Protein AF-0000000073550728 (afdb_homodimer)

Sequence (278 aa):
MHRKVAVHKEYNIRRHYSTRHAEQYAKYQGDEREDRVTNLKTCLLRQQHFFKNASKESDAAVEASYVVSEMIVKAGKPFKEGEFIKKCMLQAASIVCPEKKDQFSNISLSANTVAERISDLSGNIYDQLREKAKLFCAYMHRKVAVHKEYNIRRHYSTRHAEQYAKYQGDEREDRVTNLKTCLLRQQHFFKNASKESDAAVEASYVVSEMIVKAGKPFKEGEFIKKCMLQAASIVCPEKKDQFSNISLSANTVAERISDLSGNIYDQLREKAKLFCAY

Foldseek 3Di:
DVPPPVVVVVVVVCCCCCVVVVVVVVVQPPVNVVVVVVVVVVVVVVVVVVVVVVVVLLVVLAVVLLVVLVVCVVVVHQLQVQVVVLVVLLVVCCPPPVVCSVSSVSRDRHSVSSVVSVVVVVVVVVVVVVVVVVVVVVD/DVVPVVVVVVVVVCCCCCVVVVVVVVVCPPVNVVVVVVVVVVVVVVVVVVVVVVVVLLVVLAVVLLVVLVVCVVVVHQLQVQVVVLVVLLVVCCPPPVVCSVSSVSRDRHSVSSVVSVVVVVVVVVVVVVVVVVVVVVD

Organism: Merluccius polli (NCBI:txid89951)

Structure (mmCIF, N/CA/C/O backbone):
data_AF-0000000073550728-model_v1
#
loop_
_entity.id
_entity.type
_entity.pdbx_description
1 polymer 'General transcription factor II-I repeat domain-containing protein 2'
#
loop_
_atom_site.group_PDB
_atom_site.id
_atom_site.type_symbol
_atom_site.label_atom_id
_atom_site.label_alt_id
_atom_site.label_comp_id
_atom_site.label_asym_id
_atom_site.label_entity_id
_atom_site.label_seq_id
_atom_site.pdbx_PDB_ins_code
_atom_site.Cartn_x
_atom_site.Cartn_y
_atom_site.Cartn_z
_atom_site.occupancy
_atom_site.B_iso_or_equiv
_atom_site.auth_seq_id
_atom_site.auth_comp_id
_atom_site.auth_asym_id
_atom_site.auth_atom_id
_atom_site.pdbx_PDB_model_num
ATOM 1 N N . MET A 1 1 ? 52.906 45.844 -28.062 1 30.33 1 MET A N 1
ATOM 2 C CA . MET A 1 1 ? 51.781 46.719 -28.453 1 30.33 1 MET A CA 1
ATOM 3 C C . MET A 1 1 ? 50.469 46.031 -28.156 1 30.33 1 MET A C 1
ATOM 5 O O . MET A 1 1 ? 49.406 46.656 -28.297 1 30.33 1 MET A O 1
ATOM 9 N N . HIS A 1 2 ? 50.375 44.656 -27.984 1 39.31 2 HIS A N 1
ATOM 10 C CA . HIS A 1 2 ? 49.156 43.844 -27.953 1 39.31 2 HIS A CA 1
ATOM 11 C C . HIS A 1 2 ? 48.469 43.938 -26.594 1 39.31 2 HIS A C 1
ATOM 13 O O . HIS A 1 2 ? 47.406 43.344 -26.406 1 39.31 2 HIS A O 1
ATOM 19 N N . ARG A 1 3 ? 49.125 44.531 -25.578 1 39.69 3 ARG A N 1
ATOM 20 C CA . ARG A 1 3 ? 48.562 44.5 -24.234 1 39.69 3 ARG A CA 1
ATOM 21 C C . ARG A 1 3 ? 47.438 45.531 -24.109 1 39.69 3 ARG A C 1
ATOM 23 O O . ARG A 1 3 ? 46.75 45.594 -23.078 1 39.69 3 ARG A O 1
ATOM 30 N N . LYS A 1 4 ? 47.406 46.5 -25.016 1 42.53 4 LYS A N 1
ATOM 31 C CA . LYS A 1 4 ? 46.531 47.656 -24.797 1 42.53 4 LYS A CA 1
ATOM 32 C C . LYS A 1 4 ? 45.062 47.344 -25.062 1 42.53 4 LYS A C 1
ATOM 34 O O . LYS A 1 4 ? 44.156 48.031 -24.578 1 42.53 4 LYS A O 1
ATOM 39 N N . VAL A 1 5 ? 44.812 46.375 -25.984 1 44.03 5 VAL A N 1
ATOM 40 C CA . VAL A 1 5 ? 43.438 46.25 -26.469 1 44.03 5 VAL A CA 1
ATOM 41 C C . VAL A 1 5 ? 42.594 45.531 -25.422 1 44.03 5 VAL A C 1
ATOM 43 O O . VAL A 1 5 ? 41.344 45.594 -25.469 1 44.03 5 VAL A O 1
ATOM 46 N N . ALA A 1 6 ? 43.25 44.75 -24.531 1 46.75 6 ALA A N 1
ATOM 47 C CA . ALA A 1 6 ? 42.438 43.938 -23.656 1 46.75 6 ALA A CA 1
ATOM 48 C C . ALA A 1 6 ? 41.781 44.75 -22.562 1 46.75 6 ALA A C 1
ATOM 50 O O . ALA A 1 6 ? 40.688 44.406 -22.078 1 46.75 6 ALA A O 1
ATOM 51 N N . VAL A 1 7 ? 42.375 45.906 -22.219 1 50.41 7 VAL A N 1
ATOM 52 C CA . VAL A 1 7 ? 41.875 46.688 -21.094 1 50.41 7 VAL A CA 1
ATOM 53 C C . VAL A 1 7 ? 40.594 47.438 -21.469 1 50.41 7 VAL A C 1
ATOM 55 O O . VAL A 1 7 ? 39.719 47.625 -20.625 1 50.41 7 VAL A O 1
ATOM 58 N N . HIS A 1 8 ? 40.469 47.719 -22.797 1 51.38 8 HIS A N 1
ATOM 59 C CA . HIS A 1 8 ? 39.312 48.531 -23.172 1 51.38 8 HIS A CA 1
ATOM 60 C C . HIS A 1 8 ? 38.031 47.719 -23.109 1 51.38 8 HIS A C 1
ATOM 62 O O . HIS A 1 8 ? 37 48.188 -22.672 1 51.38 8 HIS A O 1
ATOM 68 N N . LYS A 1 9 ? 38.219 46.375 -23.422 1 49.53 9 LYS A N 1
ATOM 69 C CA . LYS A 1 9 ? 37.031 45.562 -23.453 1 49.53 9 LYS A CA 1
ATOM 70 C C . LYS A 1 9 ? 36.5 45.281 -22.062 1 49.53 9 LYS A C 1
ATOM 72 O O . LYS A 1 9 ? 35.281 45.25 -21.828 1 49.53 9 LYS A O 1
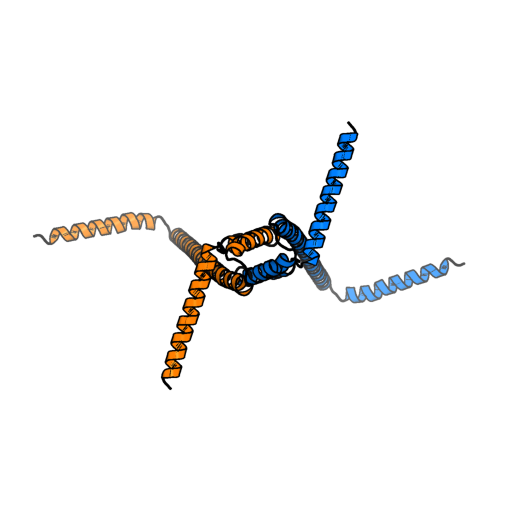ATOM 77 N N . GLU A 1 10 ? 37.469 45.219 -21.109 1 51.12 10 GLU A N 1
ATOM 78 C CA . GLU A 1 10 ? 37 45 -19.75 1 51.12 10 GLU A CA 1
ATOM 79 C C . GLU A 1 10 ? 36.344 46.219 -19.156 1 51.12 10 GLU A C 1
ATOM 81 O O . GLU A 1 10 ? 35.344 46.125 -18.453 1 51.12 10 GLU A O 1
ATOM 86 N N . TYR A 1 11 ? 36.875 47.406 -19.578 1 55.38 11 TYR A N 1
ATOM 87 C CA . TYR A 1 11 ? 36.312 48.656 -19.047 1 55.38 11 TYR A CA 1
ATOM 88 C C . TYR A 1 11 ? 34.906 48.875 -19.594 1 55.38 11 TYR A C 1
ATOM 90 O O . TYR A 1 11 ? 34 49.25 -18.844 1 55.38 11 TYR A O 1
ATOM 98 N N . ASN A 1 12 ? 34.688 48.531 -20.891 1 54.97 12 ASN A N 1
ATOM 99 C CA . ASN A 1 12 ? 33.375 48.75 -21.484 1 54.97 12 ASN A CA 1
ATOM 100 C C . ASN A 1 12 ? 32.375 47.75 -20.922 1 54.97 12 ASN A C 1
ATOM 102 O O . ASN A 1 12 ? 31.219 48.125 -20.672 1 54.97 12 ASN A O 1
ATOM 106 N N . ILE A 1 13 ? 32.844 46.531 -20.609 1 55.53 13 ILE A N 1
ATOM 107 C CA . ILE A 1 13 ? 31.922 45.562 -20.062 1 55.53 13 ILE A CA 1
ATOM 108 C C . ILE A 1 13 ? 31.547 45.906 -18.625 1 55.53 13 ILE A C 1
ATOM 110 O O . ILE A 1 13 ? 30.391 45.812 -18.234 1 55.53 13 ILE A O 1
ATOM 114 N N . ARG A 1 14 ? 32.562 46.438 -17.844 1 52.59 14 ARG A N 1
ATOM 115 C CA . ARG A 1 14 ? 32.25 46.875 -16.484 1 52.59 14 ARG A CA 1
ATOM 116 C C . ARG A 1 14 ? 31.359 48.094 -16.469 1 52.59 14 ARG A C 1
ATOM 118 O O . ARG A 1 14 ? 30.422 48.188 -15.664 1 52.59 14 ARG A O 1
ATOM 125 N N . ARG A 1 15 ? 31.594 48.969 -17.422 1 55.78 15 ARG A N 1
ATOM 126 C CA . ARG A 1 15 ? 30.719 50.125 -17.516 1 55.78 15 ARG A CA 1
ATOM 127 C C . ARG A 1 15 ? 29.328 49.719 -17.984 1 55.78 15 ARG A C 1
ATOM 129 O O . ARG A 1 15 ? 28.328 50.219 -17.469 1 55.78 15 ARG A O 1
ATOM 136 N N . HIS A 1 16 ? 29.219 48.781 -18.984 1 55.91 16 HIS A N 1
ATOM 137 C CA . HIS A 1 16 ? 27.938 48.25 -19.438 1 55.91 16 HIS A CA 1
ATOM 138 C C . HIS A 1 16 ? 27.203 47.531 -18.297 1 55.91 16 HIS A C 1
ATOM 140 O O . HIS A 1 16 ? 26 47.75 -18.094 1 55.91 16 HIS A O 1
ATOM 146 N N . TYR A 1 17 ? 27.922 46.719 -17.625 1 51.88 17 TYR A N 1
ATOM 147 C CA . TYR A 1 17 ? 27.328 46 -16.5 1 51.88 17 TYR A CA 1
ATOM 148 C C . TYR A 1 17 ? 27.078 46.969 -15.336 1 51.88 17 TYR A C 1
ATOM 150 O O . TYR A 1 17 ? 26.047 46.875 -14.672 1 51.88 17 TYR A O 1
ATOM 158 N N . SER A 1 18 ? 28 47.844 -15.094 1 54.16 18 SER A N 1
ATOM 159 C CA . SER A 1 18 ? 27.766 48.812 -14.016 1 54.16 18 SER A CA 1
ATOM 160 C C . SER A 1 18 ? 26.672 49.781 -14.359 1 54.16 18 SER A C 1
ATOM 162 O O . SER A 1 18 ? 25.891 50.188 -13.492 1 54.16 18 SER A O 1
ATOM 164 N N . THR A 1 19 ? 26.656 50.219 -15.602 1 54.25 19 THR A N 1
ATOM 165 C CA . THR A 1 19 ? 25.625 51.188 -15.953 1 54.25 19 THR A CA 1
ATOM 166 C C . THR A 1 19 ? 24.266 50.531 -16.125 1 54.25 19 THR A C 1
ATOM 168 O O . THR A 1 19 ? 23.266 51 -15.602 1 54.25 19 THR A O 1
ATOM 171 N N . ARG A 1 20 ? 24.203 49.438 -17.125 1 52.31 20 ARG A N 1
ATOM 172 C CA . ARG A 1 20 ? 22.906 48.812 -17.375 1 52.31 20 ARG A CA 1
ATOM 173 C C . ARG A 1 20 ? 22.391 48.094 -16.141 1 52.31 20 ARG A C 1
ATOM 175 O O . ARG A 1 20 ? 21.203 48.188 -15.82 1 52.31 20 ARG A O 1
ATOM 182 N N . HIS A 1 21 ? 23.188 47.344 -15.422 1 53.53 21 HIS A N 1
ATOM 183 C CA . HIS A 1 21 ? 22.734 46.688 -14.188 1 53.53 21 HIS A CA 1
ATOM 184 C C . HIS A 1 21 ? 22.641 47.688 -13.047 1 53.53 21 HIS A C 1
ATOM 186 O O . HIS A 1 21 ? 21.766 47.594 -12.188 1 53.53 21 HIS A O 1
ATOM 192 N N . ALA A 1 22 ? 23.438 48.656 -12.984 1 51.19 22 ALA A N 1
ATOM 193 C CA . ALA A 1 22 ? 23.344 49.719 -11.969 1 51.19 22 ALA A CA 1
ATOM 194 C C . ALA A 1 22 ? 22.047 50.531 -12.133 1 51.19 22 ALA A C 1
ATOM 196 O O . ALA A 1 22 ? 21.391 50.844 -11.141 1 51.19 22 ALA A O 1
ATOM 197 N N . GLU A 1 23 ? 21.719 50.969 -13.336 1 52.03 23 GLU A N 1
ATOM 198 C CA . GLU A 1 23 ? 20.453 51.656 -13.57 1 52.03 23 GLU A CA 1
ATOM 199 C C . GLU A 1 23 ? 19.266 50.75 -13.273 1 52.03 23 GLU A C 1
ATOM 201 O O . GLU A 1 23 ? 18.266 51.188 -12.719 1 52.03 23 GLU A O 1
ATOM 206 N N . GLN A 1 24 ? 19.281 49.531 -13.773 1 52.25 24 GLN A N 1
ATOM 207 C CA . GLN A 1 24 ? 18.219 48.594 -13.445 1 52.25 24 GLN A CA 1
ATOM 208 C C . GLN A 1 24 ? 18.188 48.281 -11.953 1 52.25 24 GLN A C 1
ATOM 210 O O . GLN A 1 24 ? 17.109 48.188 -11.359 1 52.25 24 GLN A O 1
ATOM 215 N N . TYR A 1 25 ? 19.312 48.156 -11.359 1 52.5 25 TYR A N 1
ATOM 216 C CA . TYR A 1 25 ? 19.359 48 -9.906 1 52.5 25 TYR A CA 1
ATOM 217 C C . TYR A 1 25 ? 19.125 49.344 -9.219 1 52.5 25 TYR A C 1
ATOM 219 O O . TYR A 1 25 ? 18.641 49.375 -8.086 1 52.5 25 TYR A O 1
ATOM 227 N N . ALA A 1 26 ? 19.547 50.438 -9.805 1 50.69 26 ALA A N 1
ATOM 228 C CA . ALA A 1 26 ? 19.281 51.75 -9.219 1 50.69 26 ALA A CA 1
ATOM 229 C C . ALA A 1 26 ? 17.781 52 -9.141 1 50.69 26 ALA A C 1
ATOM 231 O O . ALA A 1 26 ? 17.312 52.75 -8.258 1 50.69 26 ALA A O 1
ATOM 232 N N . LYS A 1 27 ? 17.125 51.594 -10.211 1 52.12 27 LYS A N 1
ATOM 233 C CA . LYS A 1 27 ? 15.68 51.812 -10.172 1 52.12 27 LYS A CA 1
ATOM 234 C C . LYS A 1 27 ? 15.039 51.062 -9.023 1 52.12 27 LYS A C 1
ATOM 236 O O . LYS A 1 27 ? 13.953 51.406 -8.555 1 52.12 27 LYS A O 1
ATOM 241 N N . TYR A 1 28 ? 15.57 49.906 -8.703 1 54.19 28 TYR A N 1
ATOM 242 C CA . TYR A 1 28 ? 14.969 49.219 -7.57 1 54.19 28 TYR A CA 1
ATOM 243 C C . TYR A 1 28 ? 15.484 49.781 -6.25 1 54.19 28 TYR A C 1
ATOM 245 O O . TYR A 1 28 ? 16.688 49.812 -6.016 1 54.19 28 TYR A O 1
ATOM 253 N N . GLN A 1 29 ? 14.898 50.812 -5.801 1 54.25 29 GLN A N 1
ATOM 254 C CA . GLN A 1 29 ? 15.148 51.375 -4.469 1 54.25 29 GLN A CA 1
ATOM 255 C C . GLN A 1 29 ? 15.289 50.25 -3.436 1 54.25 29 GLN A C 1
ATOM 257 O O . GLN A 1 29 ? 14.859 49.125 -3.672 1 54.25 29 GLN A O 1
ATOM 262 N N . GLY A 1 30 ? 16.078 50.562 -2.246 1 58.12 30 GLY A N 1
ATOM 263 C CA . GLY A 1 30 ? 16.516 49.719 -1.166 1 58.12 30 GLY A CA 1
ATOM 264 C C . GLY A 1 30 ? 15.516 48.625 -0.841 1 58.12 30 GLY A C 1
ATOM 265 O O . GLY A 1 30 ? 15.883 47.438 -0.747 1 58.12 30 GLY A O 1
ATOM 266 N N . ASP A 1 31 ? 14.305 49.062 -0.781 1 64.62 31 ASP A N 1
ATOM 267 C CA . ASP A 1 31 ? 13.258 48.156 -0.318 1 64.62 31 ASP A CA 1
ATOM 268 C C . ASP A 1 31 ? 12.867 47.156 -1.406 1 64.62 31 ASP A C 1
ATOM 270 O O . ASP A 1 31 ? 12.656 45.969 -1.125 1 64.62 31 ASP A O 1
ATOM 274 N N . GLU A 1 32 ? 12.938 47.625 -2.646 1 67.38 32 GLU A N 1
ATOM 275 C CA . GLU A 1 32 ? 12.508 46.75 -3.734 1 67.38 32 GLU A CA 1
ATOM 276 C C . GLU A 1 32 ? 13.547 45.656 -4.016 1 67.38 32 GLU A C 1
ATOM 278 O O . GLU A 1 32 ? 13.188 44.531 -4.379 1 67.38 32 GLU A O 1
ATOM 283 N N . ARG A 1 33 ? 14.781 46.062 -3.877 1 63.31 33 ARG A N 1
ATOM 284 C CA . ARG A 1 33 ? 15.859 45.094 -4.07 1 63.31 33 ARG A CA 1
ATOM 285 C C . ARG A 1 33 ? 15.828 44.031 -2.982 1 63.31 33 ARG A C 1
ATOM 287 O O . ARG A 1 33 ? 16 42.844 -3.264 1 63.31 33 ARG A O 1
ATOM 294 N N . GLU A 1 34 ? 15.578 44.531 -1.806 1 66.81 34 GLU A N 1
ATOM 295 C CA . GLU A 1 34 ? 15.484 43.594 -0.689 1 66.81 34 GLU A CA 1
ATOM 296 C C . GLU A 1 34 ? 14.305 42.656 -0.864 1 66.81 34 GLU A C 1
ATOM 298 O O . GLU A 1 34 ? 14.406 41.469 -0.542 1 66.81 34 GLU A O 1
ATOM 303 N N . ASP A 1 35 ? 13.219 43.188 -1.387 1 68.19 35 ASP A N 1
ATOM 304 C CA . ASP A 1 35 ? 12.031 42.375 -1.64 1 68.19 35 ASP A CA 1
ATOM 305 C C . ASP A 1 35 ? 12.305 41.344 -2.736 1 68.19 35 ASP A C 1
ATOM 307 O O . ASP A 1 35 ? 11.859 40.188 -2.639 1 68.19 35 ASP A O 1
ATOM 311 N N . ARG A 1 36 ? 12.984 41.75 -3.711 1 64.81 36 ARG A N 1
ATOM 312 C CA . ARG A 1 36 ? 13.281 40.812 -4.812 1 64.81 36 ARG A CA 1
ATOM 313 C C . ARG A 1 36 ? 14.234 39.719 -4.367 1 64.81 36 ARG A C 1
ATOM 315 O O . ARG A 1 36 ? 14.047 38.562 -4.715 1 64.81 36 ARG A O 1
ATOM 322 N N . VAL A 1 37 ? 15.227 40.125 -3.625 1 69.06 37 VAL A N 1
ATOM 323 C CA . VAL A 1 37 ? 16.203 39.156 -3.104 1 69.06 37 VAL A CA 1
ATOM 324 C C . VAL A 1 37 ? 15.508 38.188 -2.166 1 69.06 37 VAL A C 1
ATOM 326 O O . VAL A 1 37 ? 15.766 36.969 -2.227 1 69.06 37 VAL A O 1
ATOM 329 N N . THR A 1 38 ? 14.617 38.719 -1.328 1 68.38 38 THR A N 1
ATOM 330 C CA . THR A 1 38 ? 13.875 37.875 -0.395 1 68.38 38 THR A CA 1
ATOM 331 C C . THR A 1 38 ? 12.977 36.906 -1.146 1 68.38 38 THR A C 1
ATOM 333 O O . THR A 1 38 ? 12.875 35.719 -0.778 1 68.38 38 THR A O 1
ATOM 336 N N . ASN A 1 39 ? 12.391 37.375 -2.215 1 72 39 ASN A N 1
ATOM 337 C CA . ASN A 1 39 ? 11.539 36.531 -3.043 1 72 39 ASN A CA 1
ATOM 338 C C . ASN A 1 39 ? 12.344 35.469 -3.768 1 72 39 ASN A C 1
ATOM 340 O O . ASN A 1 39 ? 11.914 34.312 -3.859 1 72 39 ASN A O 1
ATOM 344 N N . LEU A 1 40 ? 13.484 35.875 -4.254 1 72.06 40 LEU A N 1
ATOM 345 C CA . LEU A 1 40 ? 14.344 34.938 -4.945 1 72.06 40 LEU A CA 1
ATOM 346 C C . LEU A 1 40 ? 14.867 33.875 -3.986 1 72.06 40 LEU A C 1
ATOM 348 O O . LEU A 1 40 ? 14.922 32.688 -4.328 1 72.06 40 LEU A O 1
ATOM 352 N N . LYS A 1 41 ? 15.164 34.312 -2.791 1 67.62 41 LYS A N 1
ATOM 353 C CA . LYS A 1 41 ? 15.633 33.375 -1.766 1 67.62 41 LYS A CA 1
ATOM 354 C C . LYS A 1 41 ? 14.531 32.406 -1.365 1 67.62 41 LYS A C 1
ATOM 356 O O . LYS A 1 41 ? 14.789 31.203 -1.221 1 67.62 41 LYS A O 1
ATOM 361 N N . THR A 1 42 ? 13.312 32.875 -1.223 1 71.81 42 THR A N 1
ATOM 362 C CA . THR A 1 42 ? 12.172 32.062 -0.87 1 71.81 42 THR A CA 1
ATOM 363 C C . THR A 1 42 ? 11.883 31.047 -1.973 1 71.81 42 THR A C 1
ATOM 365 O O . THR A 1 42 ? 11.609 29.875 -1.692 1 71.81 42 THR A O 1
ATOM 368 N N . CYS A 1 43 ? 12.062 31.547 -3.203 1 69.44 43 CYS A N 1
ATOM 369 C CA . CYS A 1 43 ? 11.828 30.672 -4.344 1 69.44 43 CYS A CA 1
ATOM 370 C C . CYS A 1 43 ? 12.898 29.594 -4.43 1 69.44 43 CYS A C 1
ATOM 372 O O . CYS A 1 43 ? 12.594 28.422 -4.688 1 69.44 43 CYS A O 1
ATOM 374 N N . LEU A 1 44 ? 14.109 30.016 -4.199 1 69.5 44 LEU A N 1
ATOM 375 C CA . LEU A 1 44 ? 15.219 29.062 -4.25 1 69.5 44 LEU A CA 1
ATOM 376 C C . LEU A 1 44 ? 15.109 28.031 -3.125 1 69.5 44 LEU A C 1
ATOM 378 O O . LEU A 1 44 ? 15.352 26.844 -3.338 1 69.5 44 LEU A O 1
ATOM 382 N N . LEU A 1 45 ? 14.656 28.438 -1.972 1 68.5 45 LEU A N 1
ATOM 383 C CA . LEU A 1 45 ? 14.5 27.547 -0.826 1 68.5 45 LEU A CA 1
ATOM 384 C C . LEU A 1 45 ? 13.367 26.562 -1.062 1 68.5 45 LEU A C 1
ATOM 386 O O . LEU A 1 45 ? 13.484 25.375 -0.712 1 68.5 45 LEU A O 1
ATOM 390 N N . ARG A 1 46 ? 12.281 27.047 -1.666 1 71.69 46 ARG A N 1
ATOM 391 C CA . ARG A 1 46 ? 11.172 26.172 -2.025 1 71.69 46 ARG A CA 1
ATOM 392 C C . ARG A 1 46 ? 11.602 25.125 -3.061 1 71.69 46 ARG A C 1
ATOM 394 O O . ARG A 1 46 ? 11.227 23.953 -2.967 1 71.69 46 ARG A O 1
ATOM 401 N N . GLN A 1 47 ? 12.422 25.641 -4 1 69.5 47 GLN A N 1
ATOM 402 C CA . GLN A 1 47 ? 12.906 24.734 -5.031 1 69.5 47 GLN A CA 1
ATOM 403 C C . GLN A 1 47 ? 13.828 23.672 -4.438 1 69.5 47 GLN A C 1
ATOM 405 O O . GLN A 1 47 ? 13.742 22.5 -4.797 1 69.5 47 GLN A O 1
ATOM 410 N N . GLN A 1 48 ? 14.688 24.109 -3.516 1 67.81 48 GLN A N 1
ATOM 411 C CA . GLN A 1 48 ? 15.602 23.172 -2.873 1 67.81 48 GLN A CA 1
ATOM 412 C C . GLN A 1 48 ? 14.844 22.156 -2.014 1 67.81 48 GLN A C 1
ATOM 414 O O . GLN A 1 48 ? 15.195 20.984 -1.978 1 67.81 48 GLN A O 1
ATOM 419 N N . HIS A 1 49 ? 13.852 22.656 -1.344 1 70.75 49 HIS A N 1
ATOM 420 C CA . HIS A 1 49 ? 13.016 21.781 -0.542 1 70.75 49 HIS A CA 1
ATOM 421 C C . HIS A 1 49 ? 12.273 20.781 -1.419 1 70.75 49 HIS A C 1
ATOM 423 O O . HIS A 1 49 ? 12.195 19.594 -1.086 1 70.75 49 HIS A O 1
ATOM 429 N N . PHE A 1 50 ? 11.836 21.266 -2.539 1 68 50 PHE A N 1
ATOM 430 C CA . PHE A 1 50 ? 11.125 20.391 -3.477 1 68 50 PHE A CA 1
ATOM 431 C C . PHE A 1 50 ? 12.062 19.328 -4.043 1 68 50 PHE A C 1
ATOM 433 O O . PHE A 1 50 ? 11.703 18.156 -4.113 1 68 50 PHE A O 1
ATOM 440 N N . PHE A 1 51 ? 13.258 19.703 -4.359 1 69.75 51 PHE A N 1
ATOM 441 C CA . PHE A 1 51 ? 14.211 18.766 -4.93 1 69.75 51 PHE A CA 1
ATOM 442 C C . PHE A 1 51 ? 14.664 17.75 -3.885 1 69.75 51 PHE A C 1
ATOM 444 O O . PHE A 1 51 ? 14.82 16.562 -4.188 1 69.75 51 PHE A O 1
ATOM 451 N N . LYS A 1 52 ? 14.906 18.156 -2.758 1 74 52 LYS A N 1
ATOM 452 C CA . LYS A 1 52 ? 15.328 17.25 -1.693 1 74 52 LYS A CA 1
ATOM 453 C C . LYS A 1 52 ? 14.227 16.25 -1.346 1 74 52 LYS A C 1
ATOM 455 O O . LYS A 1 52 ? 14.492 15.062 -1.154 1 74 52 LYS A O 1
ATOM 460 N N . ASN A 1 53 ? 13.023 16.75 -1.334 1 74.88 53 ASN A N 1
ATOM 461 C CA . ASN A 1 53 ? 11.898 15.875 -1.041 1 74.88 53 ASN A CA 1
ATOM 462 C C . ASN A 1 53 ? 11.672 14.859 -2.16 1 74.88 53 ASN A C 1
ATOM 464 O O . ASN A 1 53 ? 11.422 13.688 -1.896 1 74.88 53 ASN A O 1
ATOM 468 N N . ALA A 1 54 ? 11.773 15.375 -3.338 1 75.44 54 ALA A N 1
ATOM 469 C CA . ALA A 1 54 ? 11.602 14.492 -4.484 1 75.44 54 ALA A CA 1
ATOM 470 C C . ALA A 1 54 ? 12.648 13.383 -4.48 1 75.44 54 ALA A C 1
ATOM 472 O O . ALA A 1 54 ? 12.336 12.219 -4.773 1 75.44 54 ALA A O 1
ATOM 473 N N . SER A 1 55 ? 13.859 13.758 -4.188 1 81.19 55 SER A N 1
ATOM 474 C CA . SER A 1 55 ? 14.93 12.766 -4.141 1 81.19 55 SER A CA 1
ATOM 475 C C . SER A 1 55 ? 14.688 11.75 -3.031 1 81.19 55 SER A C 1
ATOM 477 O O . SER A 1 55 ? 14.922 10.555 -3.219 1 81.19 55 SER A O 1
ATOM 479 N N . LYS A 1 56 ? 14.281 12.219 -1.924 1 86.06 56 LYS A N 1
ATOM 480 C CA . LYS A 1 56 ? 14.008 11.312 -0.808 1 86.06 56 LYS A CA 1
ATOM 481 C C . LYS A 1 56 ? 12.883 10.352 -1.146 1 86.06 56 LYS A C 1
ATOM 483 O O . LYS A 1 56 ? 12.953 9.164 -0.82 1 86.06 56 LYS A O 1
ATOM 488 N N . GLU A 1 57 ? 11.852 10.875 -1.826 1 89.38 57 GLU A N 1
ATOM 489 C CA . GLU A 1 57 ? 10.719 10.047 -2.225 1 89.38 57 GLU A CA 1
ATOM 490 C C . GLU A 1 57 ? 11.133 9.008 -3.268 1 89.38 57 GLU A C 1
ATOM 492 O O . GLU A 1 57 ? 10.695 7.859 -3.219 1 89.38 57 GLU A O 1
ATOM 497 N N . SER A 1 58 ? 11.93 9.469 -4.184 1 89.75 58 SER A N 1
ATOM 498 C CA . SER A 1 58 ? 12.422 8.547 -5.203 1 89.75 58 SER A CA 1
ATOM 499 C C . SER A 1 58 ? 13.281 7.445 -4.586 1 89.75 58 SER A C 1
ATOM 501 O O . SER A 1 58 ? 13.172 6.281 -4.973 1 89.75 58 SER A O 1
ATOM 503 N N . ASP A 1 59 ? 14.109 7.84 -3.637 1 92 59 ASP A N 1
ATOM 504 C CA . ASP A 1 59 ? 14.945 6.863 -2.947 1 92 59 ASP A CA 1
ATOM 505 C C . ASP A 1 59 ? 14.094 5.867 -2.16 1 92 59 ASP A C 1
ATOM 507 O O . ASP A 1 59 ? 14.391 4.672 -2.135 1 92 59 ASP A O 1
ATOM 511 N N . ALA A 1 60 ? 13.07 6.312 -1.523 1 94.44 60 ALA A N 1
ATOM 512 C CA . ALA A 1 60 ? 12.164 5.445 -0.777 1 94.44 60 ALA A CA 1
ATOM 513 C C . ALA A 1 60 ? 11.43 4.484 -1.709 1 94.44 60 ALA A C 1
ATOM 515 O O . ALA A 1 60 ? 11.266 3.307 -1.39 1 94.44 60 ALA A O 1
ATOM 516 N N . ALA A 1 61 ? 11.047 5 -2.875 1 96.75 61 ALA A N 1
ATOM 517 C CA . ALA A 1 61 ? 10.359 4.148 -3.846 1 96.75 61 ALA A CA 1
ATOM 518 C C . ALA A 1 61 ? 11.273 3.033 -4.336 1 96.75 61 ALA A C 1
ATOM 520 O O . ALA A 1 61 ? 10.844 1.885 -4.473 1 96.75 61 ALA A O 1
ATOM 521 N N . VAL A 1 62 ? 12.523 3.369 -4.609 1 96.12 62 VAL A N 1
ATOM 522 C CA . VAL A 1 62 ? 13.492 2.379 -5.07 1 96.12 62 VAL A CA 1
ATOM 523 C C . VAL A 1 62 ? 13.734 1.347 -3.975 1 96.12 62 VAL A C 1
ATOM 525 O O . VAL A 1 62 ? 13.789 0.145 -4.246 1 96.12 62 VAL A O 1
ATOM 528 N N . GLU A 1 63 ? 13.844 1.802 -2.76 1 95.62 63 GLU A N 1
ATOM 529 C CA . GLU A 1 63 ? 14.023 0.891 -1.634 1 95.62 63 GLU A CA 1
ATOM 530 C C . GLU A 1 63 ? 12.836 -0.051 -1.487 1 95.62 63 GLU A C 1
ATOM 532 O O . GLU A 1 63 ? 13.008 -1.258 -1.303 1 95.62 63 GLU A O 1
ATOM 537 N N . ALA A 1 64 ? 11.656 0.505 -1.556 1 97.94 64 ALA A N 1
ATOM 538 C CA . ALA A 1 64 ? 10.453 -0.318 -1.478 1 97.94 64 ALA A CA 1
ATOM 539 C C . ALA A 1 64 ? 10.422 -1.352 -2.6 1 97.94 64 ALA A C 1
ATOM 541 O O . ALA A 1 64 ? 10.047 -2.504 -2.379 1 97.94 64 ALA A O 1
ATOM 542 N N . SER A 1 65 ? 10.789 -0.932 -3.783 1 98.19 65 SER A N 1
ATOM 543 C CA . SER A 1 65 ? 10.852 -1.83 -4.93 1 98.19 65 SER A CA 1
ATOM 544 C C . SER A 1 65 ? 11.766 -3.018 -4.652 1 98.19 65 SER A C 1
ATOM 546 O O . SER A 1 65 ? 11.406 -4.164 -4.922 1 98.19 65 SER A O 1
ATOM 548 N N . TYR A 1 66 ? 12.953 -2.787 -4.078 1 96.56 66 TYR A N 1
ATOM 549 C CA . TYR A 1 66 ? 13.906 -3.842 -3.734 1 96.56 66 TYR A CA 1
ATOM 550 C C . TYR A 1 66 ? 13.312 -4.789 -2.695 1 96.56 66 TYR A C 1
ATOM 552 O O . TYR A 1 66 ? 13.406 -6.008 -2.836 1 96.56 66 TYR A O 1
ATOM 560 N N . VAL A 1 67 ? 12.703 -4.27 -1.691 1 97.19 67 VAL A N 1
ATOM 561 C CA . VAL A 1 67 ? 12.203 -5.059 -0.57 1 97.19 67 VAL A CA 1
ATOM 562 C C . VAL A 1 67 ? 11.047 -5.938 -1.03 1 97.19 67 VAL A C 1
ATOM 564 O O . VAL A 1 67 ? 11.023 -7.141 -0.756 1 97.19 67 VAL A O 1
ATOM 567 N N . VAL A 1 68 ? 10.102 -5.355 -1.804 1 98.62 68 VAL A N 1
ATOM 568 C CA . VAL A 1 68 ? 8.945 -6.117 -2.264 1 98.62 68 VAL A CA 1
ATOM 569 C C . VAL A 1 68 ? 9.383 -7.156 -3.293 1 98.62 68 VAL A C 1
ATOM 571 O O . VAL A 1 68 ? 8.867 -8.273 -3.311 1 98.62 68 VAL A O 1
ATOM 574 N N . SER A 1 69 ? 10.375 -6.793 -4.145 1 98 69 SER A N 1
ATOM 575 C CA . SER A 1 69 ? 10.906 -7.762 -5.094 1 98 69 SER A CA 1
ATOM 576 C C . SER A 1 69 ? 11.516 -8.961 -4.379 1 98 69 SER A C 1
ATOM 578 O O . SER A 1 69 ? 11.297 -10.109 -4.777 1 98 69 SER A O 1
ATOM 580 N N . GLU A 1 70 ? 12.258 -8.688 -3.363 1 96.81 70 GLU A N 1
ATOM 581 C CA . GLU A 1 70 ? 12.836 -9.766 -2.566 1 96.81 70 GLU A CA 1
ATOM 582 C C . GLU A 1 70 ? 11.75 -10.633 -1.945 1 96.81 70 GLU A C 1
ATOM 584 O O . GLU A 1 70 ? 11.891 -11.859 -1.885 1 96.81 70 GLU A O 1
ATOM 589 N N . MET A 1 71 ? 10.656 -10.031 -1.43 1 97.44 71 MET A N 1
ATOM 590 C CA . MET A 1 71 ? 9.547 -10.766 -0.833 1 97.44 71 MET A CA 1
ATOM 591 C C . MET A 1 71 ? 8.891 -11.688 -1.857 1 97.44 71 MET A C 1
ATOM 593 O O . MET A 1 71 ? 8.562 -12.836 -1.548 1 97.44 71 MET A O 1
ATOM 597 N N . ILE A 1 72 ? 8.711 -11.211 -3.09 1 98.31 72 ILE A N 1
ATOM 598 C CA . ILE A 1 72 ? 8.102 -11.984 -4.164 1 98.31 72 ILE A CA 1
ATOM 599 C C . ILE A 1 72 ? 8.93 -13.234 -4.434 1 98.31 72 ILE A C 1
ATOM 601 O O . ILE A 1 72 ? 8.383 -14.344 -4.492 1 98.31 72 ILE A O 1
ATOM 605 N N . VAL A 1 73 ? 10.227 -13.141 -4.543 1 96.06 73 VAL A N 1
ATOM 606 C CA . VAL A 1 73 ? 11.125 -14.25 -4.867 1 96.06 73 VAL A CA 1
ATOM 607 C C . VAL A 1 73 ? 11.203 -15.219 -3.688 1 96.06 73 VAL A C 1
ATOM 609 O O . VAL A 1 73 ? 11.164 -16.438 -3.873 1 96.06 73 VAL A O 1
ATOM 612 N N . LYS A 1 74 ? 11.273 -14.664 -2.461 1 96 74 LYS A N 1
ATOM 613 C CA . LYS A 1 74 ? 11.367 -15.5 -1.269 1 96 74 LYS A CA 1
ATOM 614 C C . LYS A 1 74 ? 10.086 -16.312 -1.07 1 96 74 LYS A C 1
ATOM 616 O O . LYS A 1 74 ? 10.125 -17.422 -0.538 1 96 74 LYS A O 1
ATOM 621 N N . ALA A 1 75 ? 8.977 -15.758 -1.521 1 96.62 75 ALA A N 1
ATOM 622 C CA . ALA A 1 75 ? 7.688 -16.438 -1.405 1 96.62 75 ALA A CA 1
ATOM 623 C C . ALA A 1 75 ? 7.492 -17.438 -2.549 1 96.62 75 ALA A C 1
ATOM 625 O O . ALA A 1 75 ? 6.48 -18.141 -2.604 1 96.62 75 ALA A O 1
ATOM 626 N N . GLY A 1 76 ? 8.469 -17.516 -3.529 1 96.81 76 GLY A N 1
ATOM 627 C CA . GLY A 1 76 ? 8.398 -18.438 -4.648 1 96.81 76 GLY A CA 1
ATOM 628 C C . GLY A 1 76 ? 7.379 -18.031 -5.695 1 96.81 76 GLY A C 1
ATOM 629 O O . GLY A 1 76 ? 6.863 -18.891 -6.43 1 96.81 76 GLY A O 1
ATOM 630 N N . LYS A 1 77 ? 7.008 -16.797 -5.734 1 96.62 77 LYS A N 1
ATOM 631 C CA . LYS A 1 77 ? 6.008 -16.297 -6.68 1 96.62 77 LYS A CA 1
ATOM 632 C C . LYS A 1 77 ? 6.66 -15.82 -7.973 1 96.62 77 LYS A C 1
ATOM 634 O O . LYS A 1 77 ? 7.812 -15.383 -7.969 1 96.62 77 LYS A O 1
ATOM 639 N N . PRO A 1 78 ? 5.945 -16 -9.117 1 97.69 78 PRO A N 1
ATOM 640 C CA . PRO A 1 78 ? 6.492 -15.5 -10.375 1 97.69 78 PRO A CA 1
ATOM 641 C C . PRO A 1 78 ? 6.738 -13.992 -10.344 1 97.69 78 PRO A C 1
ATOM 643 O O . PRO A 1 78 ? 6.043 -13.258 -9.633 1 97.69 78 PRO A O 1
ATOM 646 N N . PHE A 1 79 ? 7.691 -13.5 -11.172 1 97.56 79 PHE A N 1
ATOM 647 C CA . PHE A 1 79 ? 8.07 -12.094 -11.219 1 97.56 79 PHE A CA 1
ATOM 648 C C . PHE A 1 79 ? 6.883 -11.219 -11.602 1 97.56 79 PHE A C 1
ATOM 650 O O . PHE A 1 79 ? 6.781 -10.07 -11.172 1 97.56 79 PHE A O 1
ATOM 657 N N . LYS A 1 80 ? 6.012 -11.758 -12.398 1 97.94 80 LYS A N 1
ATOM 658 C CA . LYS A 1 80 ? 4.859 -11.008 -12.891 1 97.94 80 LYS A CA 1
ATOM 659 C C . LYS A 1 80 ? 3.895 -10.672 -11.758 1 97.94 80 LYS A C 1
ATOM 661 O O . LYS A 1 80 ? 3.029 -9.805 -11.898 1 97.94 80 LYS A O 1
ATOM 666 N N . GLU A 1 81 ? 4.062 -11.328 -10.594 1 98.25 81 GLU A N 1
ATOM 667 C CA . GLU A 1 81 ? 3.207 -11.07 -9.445 1 98.25 81 GLU A CA 1
ATOM 668 C C . GLU A 1 81 ? 3.332 -9.625 -8.977 1 98.25 81 GLU A C 1
ATOM 670 O O . GLU A 1 81 ? 2.398 -9.07 -8.391 1 98.25 81 GLU A O 1
ATOM 675 N N . GLY A 1 82 ? 4.504 -9 -9.219 1 98.75 82 GLY A N 1
ATOM 676 C CA . GLY A 1 82 ? 4.738 -7.625 -8.82 1 98.75 82 GLY A CA 1
ATOM 677 C C . GLY A 1 82 ? 3.717 -6.656 -9.391 1 98.75 82 GLY A C 1
ATOM 678 O O . GLY A 1 82 ? 3.318 -5.703 -8.719 1 98.75 82 GLY A O 1
ATOM 679 N N . GLU A 1 83 ? 3.262 -6.902 -10.555 1 98.44 83 GLU A N 1
ATOM 680 C CA . GLU A 1 83 ? 2.295 -6.027 -11.203 1 98.44 83 GLU A CA 1
ATOM 681 C C . GLU A 1 83 ? 0.965 -6.02 -10.453 1 98.44 83 GLU A C 1
ATOM 683 O O . GLU A 1 83 ? 0.365 -4.961 -10.258 1 98.44 83 GLU A O 1
ATOM 688 N N . PHE A 1 84 ? 0.497 -7.203 -10.102 1 98.75 84 PHE A N 1
ATOM 689 C CA . PHE A 1 84 ? -0.759 -7.305 -9.367 1 98.75 84 PHE A CA 1
ATOM 690 C C . PHE A 1 84 ? -0.632 -6.664 -7.988 1 98.75 84 PHE A C 1
ATOM 692 O O . PHE A 1 84 ? -1.539 -5.961 -7.539 1 98.75 84 PHE A O 1
ATOM 699 N N . ILE A 1 85 ? 0.502 -6.883 -7.332 1 98.75 85 ILE A N 1
ATOM 700 C CA . ILE A 1 85 ? 0.758 -6.305 -6.016 1 98.75 85 ILE A CA 1
ATOM 701 C C . ILE A 1 85 ? 0.735 -4.781 -6.105 1 98.75 85 ILE A C 1
ATOM 703 O O . ILE A 1 85 ? 0.135 -4.113 -5.262 1 98.75 85 ILE A O 1
ATOM 707 N N . LYS A 1 86 ? 1.379 -4.312 -7.16 1 98.62 86 LYS A N 1
ATOM 708 C CA . LYS A 1 86 ? 1.411 -2.869 -7.371 1 98.62 86 LYS A CA 1
ATOM 709 C C . LYS A 1 86 ? 0.002 -2.309 -7.547 1 98.62 86 LYS A C 1
ATOM 711 O O . LYS A 1 86 ? -0.337 -1.275 -6.965 1 98.62 86 LYS A O 1
ATOM 716 N N . LYS A 1 87 ? -0.799 -2.93 -8.312 1 98.62 87 LYS A N 1
ATOM 717 C CA . LYS A 1 87 ? -2.17 -2.475 -8.531 1 98.62 87 LYS A CA 1
ATOM 718 C C . LYS A 1 87 ? -2.965 -2.48 -7.23 1 98.62 87 LYS A C 1
ATOM 720 O O . LYS A 1 87 ? -3.719 -1.545 -6.953 1 98.62 87 LYS A O 1
ATOM 725 N N . CYS A 1 88 ? -2.807 -3.539 -6.473 1 98.69 88 CYS A N 1
ATOM 726 C CA . CYS A 1 88 ? -3.5 -3.621 -5.191 1 98.69 88 CYS A CA 1
ATOM 727 C C . CYS A 1 88 ? -3.061 -2.498 -4.262 1 98.69 88 CYS A C 1
ATOM 729 O O . CYS A 1 88 ? -3.893 -1.869 -3.604 1 98.69 88 CYS A O 1
ATOM 731 N N . MET A 1 89 ? -1.744 -2.217 -4.234 1 98.56 89 MET A N 1
ATOM 732 C CA . MET A 1 89 ? -1.202 -1.158 -3.385 1 98.56 89 MET A CA 1
ATOM 733 C C . MET A 1 89 ? -1.767 0.201 -3.783 1 98.56 89 MET A C 1
ATOM 735 O O . MET A 1 89 ? -2.113 1.01 -2.92 1 98.56 89 MET A O 1
ATOM 739 N N . LEU A 1 90 ? -1.844 0.361 -5.055 1 98.5 90 LEU A N 1
ATOM 740 C CA . LEU A 1 90 ? -2.32 1.643 -5.566 1 98.5 90 LEU A CA 1
ATOM 741 C C . LEU A 1 90 ? -3.791 1.852 -5.215 1 98.5 90 LEU A C 1
ATOM 743 O O . LEU A 1 90 ? -4.188 2.949 -4.82 1 98.5 90 LEU A O 1
ATOM 747 N N . GLN A 1 91 ? -4.57 0.84 -5.367 1 98.25 91 GLN A N 1
ATOM 748 C CA . GLN A 1 91 ? -5.988 0.952 -5.031 1 98.25 91 GLN A CA 1
ATOM 749 C C . GLN A 1 91 ? -6.184 1.15 -3.531 1 98.25 91 GLN A C 1
ATOM 751 O O . GLN A 1 91 ? -6.988 1.985 -3.111 1 98.25 91 GLN A O 1
ATOM 756 N N . ALA A 1 92 ? -5.418 0.402 -2.715 1 98.56 92 ALA A N 1
ATOM 757 C CA . ALA A 1 92 ? -5.496 0.572 -1.267 1 98.56 92 ALA A CA 1
ATOM 758 C C . ALA A 1 92 ? -5.082 1.981 -0.856 1 98.56 92 ALA A C 1
ATOM 760 O O . ALA A 1 92 ? -5.762 2.627 -0.056 1 98.56 92 ALA A O 1
ATOM 761 N N . ALA A 1 93 ? -3.986 2.457 -1.454 1 98.56 93 ALA A N 1
ATOM 762 C CA . ALA A 1 93 ? -3.494 3.795 -1.137 1 98.56 93 ALA A CA 1
ATOM 763 C C . ALA A 1 93 ? -4.512 4.863 -1.53 1 98.56 93 ALA A C 1
ATOM 765 O O . ALA A 1 93 ? -4.719 5.832 -0.797 1 98.56 93 ALA A O 1
ATOM 766 N N . SER A 1 94 ? -5.164 4.719 -2.672 1 97.5 94 SER A N 1
ATOM 767 C CA . SER A 1 94 ? -6.145 5.691 -3.146 1 97.5 94 SER A CA 1
ATOM 768 C C . SER A 1 94 ? -7.324 5.805 -2.184 1 97.5 94 SER A C 1
ATOM 770 O O . SER A 1 94 ? -7.992 6.84 -2.135 1 97.5 94 SER A O 1
ATOM 772 N N . ILE A 1 95 ? -7.539 4.789 -1.374 1 96.5 95 ILE A N 1
ATOM 773 C CA . ILE A 1 95 ? -8.68 4.766 -0.467 1 96.5 95 ILE A CA 1
ATOM 774 C C . ILE A 1 95 ? -8.242 5.215 0.926 1 96.5 95 ILE A C 1
ATOM 776 O O . ILE A 1 95 ? -8.875 6.082 1.532 1 96.5 95 ILE A O 1
ATOM 780 N N . VAL A 1 96 ? -7.086 4.695 1.463 1 97 96 VAL A N 1
ATOM 781 C CA . VAL A 1 96 ? -6.77 4.887 2.873 1 97 96 VAL A CA 1
ATOM 782 C C . VAL A 1 96 ? -5.855 6.098 3.039 1 97 96 VAL A C 1
ATOM 784 O O . VAL A 1 96 ? -5.773 6.68 4.121 1 97 96 VAL A O 1
ATOM 787 N N . CYS A 1 97 ? -5.109 6.348 2.023 1 96.5 97 CYS A N 1
ATOM 788 C CA . CYS A 1 97 ? -4.23 7.508 2.084 1 96.5 97 CYS A CA 1
ATOM 789 C C . CYS A 1 97 ? -4.039 8.117 0.7 1 96.5 97 CYS A C 1
ATOM 791 O O . CYS A 1 97 ? -2.922 8.172 0.189 1 96.5 97 CYS A O 1
ATOM 793 N N . PRO A 1 98 ? -5.121 8.75 0.215 1 95.88 98 PRO A N 1
ATOM 794 C CA . PRO A 1 98 ? -5.094 9.273 -1.154 1 95.88 98 PRO A CA 1
ATOM 795 C C . PRO A 1 98 ? -4.012 10.328 -1.362 1 95.88 98 PRO A C 1
ATOM 797 O O . PRO A 1 98 ? -3.477 10.461 -2.467 1 95.88 98 PRO A O 1
ATOM 800 N N . GLU A 1 99 ? -3.627 11.031 -0.289 1 95.12 99 GLU A N 1
ATOM 801 C CA . GLU A 1 99 ? -2.635 12.102 -0.39 1 95.12 99 GLU A CA 1
ATOM 802 C C . GLU A 1 99 ? -1.237 11.531 -0.622 1 95.12 99 GLU A C 1
ATOM 804 O O . GLU A 1 99 ? -0.315 12.266 -0.979 1 95.12 99 GLU A O 1
ATOM 809 N N . LYS A 1 100 ? -1.056 10.234 -0.46 1 95.88 100 LYS A N 1
ATOM 810 C CA . LYS A 1 100 ? 0.248 9.594 -0.623 1 95.88 100 LYS A CA 1
ATOM 811 C C . LYS A 1 100 ? 0.242 8.625 -1.798 1 95.88 100 LYS A C 1
ATOM 813 O O . LYS A 1 100 ? 1.209 7.887 -2.006 1 95.88 100 LYS A O 1
ATOM 818 N N . LYS A 1 101 ? -0.815 8.594 -2.584 1 97 101 LYS A N 1
ATOM 819 C CA . LYS A 1 101 ? -0.963 7.629 -3.672 1 97 101 LYS A CA 1
ATOM 820 C C . LYS A 1 101 ? 0.222 7.699 -4.629 1 97 101 LYS A C 1
ATOM 822 O O . LYS A 1 101 ? 0.674 6.672 -5.141 1 97 101 LYS A O 1
ATOM 827 N N . ASP A 1 102 ? 0.772 8.875 -4.828 1 95.88 102 ASP A N 1
ATOM 828 C CA . ASP A 1 102 ? 1.86 9.062 -5.781 1 95.88 102 ASP A CA 1
ATOM 829 C C . ASP A 1 102 ? 3.133 8.359 -5.309 1 95.88 102 ASP A C 1
ATOM 831 O O . ASP A 1 102 ? 3.92 7.879 -6.125 1 95.88 102 ASP A O 1
ATOM 835 N N . GLN A 1 103 ? 3.354 8.328 -4.062 1 96.62 103 GLN A N 1
ATOM 836 C CA . GLN A 1 103 ? 4.523 7.645 -3.529 1 96.62 103 GLN A CA 1
ATOM 837 C C . GLN A 1 103 ? 4.492 6.156 -3.875 1 96.62 103 GLN A C 1
ATOM 839 O O . GLN A 1 103 ? 5.535 5.555 -4.141 1 96.62 103 GLN A O 1
ATOM 844 N N . PHE A 1 104 ? 3.324 5.59 -3.895 1 97.94 104 PHE A N 1
ATOM 845 C CA . PHE A 1 104 ? 3.176 4.184 -4.25 1 97.94 104 PHE A CA 1
ATOM 846 C C . PHE A 1 104 ? 3.26 3.994 -5.758 1 97.94 104 PHE A C 1
ATOM 848 O O . PHE A 1 104 ? 3.758 2.971 -6.234 1 97.94 104 PHE A O 1
ATOM 855 N N . SER A 1 105 ? 2.717 5.004 -6.469 1 97.81 105 SER A N 1
ATOM 856 C CA . SER A 1 105 ? 2.779 4.949 -7.926 1 97.81 105 SER A CA 1
ATOM 857 C C . SER A 1 105 ? 4.223 4.934 -8.414 1 97.81 105 SER A C 1
ATOM 859 O O . SER A 1 105 ? 4.52 4.355 -9.469 1 97.81 105 SER A O 1
ATOM 861 N N . ASN A 1 106 ? 5.094 5.426 -7.613 1 96.94 106 ASN A N 1
ATOM 862 C CA . ASN A 1 106 ? 6.5 5.547 -7.988 1 96.94 106 ASN A CA 1
ATOM 863 C C . ASN A 1 106 ? 7.258 4.246 -7.738 1 96.94 106 ASN A C 1
ATOM 865 O O . ASN A 1 106 ? 8.414 4.109 -8.148 1 96.94 106 ASN A O 1
ATOM 869 N N . ILE A 1 107 ? 6.641 3.311 -7.105 1 98.25 107 ILE A N 1
ATOM 870 C CA . ILE A 1 107 ? 7.277 2.016 -6.887 1 98.25 107 ILE A CA 1
ATOM 871 C C . ILE A 1 107 ? 7.18 1.172 -8.156 1 98.25 107 ILE A C 1
ATOM 873 O O . ILE A 1 107 ? 6.086 0.973 -8.695 1 98.25 107 ILE A O 1
ATOM 877 N N . SER A 1 108 ? 8.258 0.777 -8.68 1 98.38 108 SER A N 1
ATOM 878 C CA . SER A 1 108 ? 8.25 -0.078 -9.859 1 98.38 108 SER A CA 1
ATOM 879 C C . SER A 1 108 ? 8.297 -1.553 -9.477 1 98.38 108 SER A C 1
ATOM 881 O O . SER A 1 108 ? 9.18 -1.973 -8.719 1 98.38 108 SER A O 1
ATOM 883 N N . LEU A 1 109 ? 7.32 -2.305 -9.992 1 98.62 109 LEU A N 1
ATOM 884 C CA . LEU A 1 109 ? 7.246 -3.723 -9.664 1 98.62 109 LEU A CA 1
ATOM 885 C C . LEU A 1 109 ? 6.871 -4.551 -10.891 1 98.62 109 LEU A C 1
ATOM 887 O O . LEU A 1 109 ? 6.215 -5.586 -10.766 1 98.62 109 LEU A O 1
ATOM 891 N N . SER A 1 110 ? 7.195 -4.043 -12.055 1 98 110 SER A N 1
ATOM 892 C CA . SER A 1 110 ? 7 -4.848 -13.258 1 98 110 SER A CA 1
ATOM 893 C C . SER A 1 110 ? 7.867 -6.102 -13.227 1 98 110 SER A C 1
ATOM 895 O O . SER A 1 110 ? 8.836 -6.176 -12.469 1 98 110 SER A O 1
ATOM 897 N N . ALA A 1 111 ? 7.496 -7.094 -14.086 1 98.25 111 ALA A N 1
ATOM 898 C CA . ALA A 1 111 ? 8.266 -8.336 -14.148 1 98.25 111 ALA A CA 1
ATOM 899 C C . ALA A 1 111 ? 9.742 -8.055 -14.43 1 98.25 111 ALA A C 1
ATOM 901 O O . ALA A 1 111 ? 10.617 -8.656 -13.812 1 98.25 111 ALA A O 1
ATOM 902 N N . ASN A 1 112 ? 10 -7.168 -15.344 1 97.81 112 ASN A N 1
ATOM 903 C CA . ASN A 1 112 ? 11.375 -6.809 -15.688 1 97.81 112 ASN A CA 1
ATOM 904 C C . ASN A 1 112 ? 12.094 -6.16 -14.508 1 97.81 112 ASN A C 1
ATOM 906 O O . ASN A 1 112 ? 13.266 -6.441 -14.266 1 97.81 112 ASN A O 1
ATOM 910 N N . THR A 1 113 ? 11.422 -5.254 -13.828 1 97.5 113 THR A N 1
ATOM 911 C CA . THR A 1 113 ? 12.031 -4.574 -12.68 1 97.5 113 THR A CA 1
ATOM 912 C C . THR A 1 113 ? 12.367 -5.57 -11.578 1 97.5 113 THR A C 1
ATOM 914 O O . THR A 1 113 ? 13.453 -5.516 -11 1 97.5 113 THR A O 1
ATOM 917 N N . VAL A 1 114 ? 11.422 -6.48 -11.234 1 97.94 114 VAL A N 1
ATOM 918 C CA . VAL A 1 114 ? 11.648 -7.469 -10.188 1 97.94 114 VAL A CA 1
ATOM 919 C C . VAL A 1 114 ? 12.852 -8.336 -10.547 1 97.94 114 VAL A C 1
ATOM 921 O O . VAL A 1 114 ? 13.711 -8.594 -9.703 1 97.94 114 VAL A O 1
ATOM 924 N N . ALA A 1 115 ? 12.906 -8.758 -11.82 1 97.31 115 ALA A N 1
ATOM 925 C CA . ALA A 1 115 ? 14.047 -9.555 -12.273 1 97.31 115 ALA A CA 1
ATOM 926 C C . ALA A 1 115 ? 15.359 -8.797 -12.078 1 97.31 115 ALA A C 1
ATOM 928 O O . ALA A 1 115 ? 16.359 -9.367 -11.617 1 97.31 115 ALA A O 1
ATOM 929 N N . GLU A 1 116 ? 15.383 -7.555 -12.461 1 95.75 116 GLU A N 1
ATOM 930 C CA . GLU A 1 116 ? 16.562 -6.715 -12.344 1 95.75 116 GLU A CA 1
ATOM 931 C C . GLU A 1 116 ? 16.984 -6.555 -10.883 1 95.75 116 GLU A C 1
ATOM 933 O O . GLU A 1 116 ? 18.172 -6.652 -10.547 1 95.75 116 GLU A O 1
ATOM 938 N N . ARG A 1 117 ? 16.047 -6.277 -10.008 1 94 117 ARG A N 1
ATOM 939 C CA . ARG A 1 117 ? 16.344 -6.102 -8.594 1 94 117 ARG A CA 1
ATOM 940 C C . ARG A 1 117 ? 16.953 -7.371 -7.996 1 94 117 ARG A C 1
ATOM 942 O O . ARG A 1 117 ? 17.891 -7.305 -7.195 1 94 117 ARG A O 1
ATOM 949 N N . ILE A 1 118 ? 16.391 -8.461 -8.391 1 94.31 118 ILE A N 1
ATOM 950 C CA . ILE A 1 118 ? 16.875 -9.742 -7.879 1 94.31 118 ILE A CA 1
ATOM 951 C C . ILE A 1 118 ? 18.297 -10 -8.391 1 94.31 118 ILE A C 1
ATOM 953 O O . ILE A 1 118 ? 19.156 -10.469 -7.641 1 94.31 118 ILE A O 1
ATOM 957 N N . SER A 1 119 ? 18.516 -9.734 -9.641 1 92.69 119 SER A N 1
ATOM 958 C CA . SER A 1 119 ? 19.859 -9.875 -10.203 1 92.69 119 SER A CA 1
ATOM 959 C C . SER A 1 119 ? 20.859 -8.992 -9.469 1 92.69 119 SER A C 1
ATOM 961 O O . SER A 1 119 ? 21.984 -9.414 -9.18 1 92.69 119 SER A O 1
ATOM 963 N N . ASP A 1 120 ? 20.453 -7.773 -9.211 1 87.19 120 ASP A N 1
ATOM 964 C CA . ASP A 1 120 ? 21.297 -6.832 -8.477 1 87.19 120 ASP A CA 1
ATOM 965 C C . ASP A 1 120 ? 21.625 -7.359 -7.082 1 87.19 120 ASP A C 1
ATOM 967 O O . ASP A 1 120 ? 22.75 -7.219 -6.605 1 87.19 120 ASP A O 1
ATOM 971 N N . LEU A 1 121 ? 20.641 -7.91 -6.391 1 85.88 121 LEU A N 1
ATOM 972 C CA . LEU A 1 121 ? 20.812 -8.43 -5.039 1 85.88 121 LEU A CA 1
ATOM 973 C C . LEU A 1 121 ? 21.719 -9.664 -5.039 1 85.88 121 LEU A C 1
ATOM 975 O O . LEU A 1 121 ? 22.547 -9.836 -4.141 1 85.88 121 LEU A O 1
ATOM 979 N N . SER A 1 122 ? 21.531 -10.5 -5.977 1 83.88 122 SER A N 1
ATOM 980 C CA . SER A 1 122 ? 22.359 -11.703 -6.098 1 83.88 122 SER A CA 1
ATOM 981 C C . SER A 1 122 ? 23.812 -11.344 -6.398 1 83.88 122 SER A C 1
ATOM 983 O O . SER A 1 122 ? 24.734 -11.969 -5.863 1 83.88 122 SER A O 1
ATOM 985 N N . GLY A 1 123 ? 23.906 -10.375 -7.238 1 78.12 123 GLY A N 1
ATOM 986 C CA . GLY A 1 123 ? 25.266 -9.922 -7.543 1 78.12 123 GLY A CA 1
ATOM 987 C C . GLY A 1 123 ? 25.969 -9.305 -6.352 1 78.12 123 GLY A C 1
ATOM 988 O O . GLY A 1 123 ? 27.172 -9.516 -6.156 1 78.12 123 GLY A O 1
ATOM 989 N N . ASN A 1 124 ? 25.172 -8.594 -5.641 1 74.31 124 ASN A N 1
ATOM 990 C CA . ASN A 1 124 ? 25.734 -7.98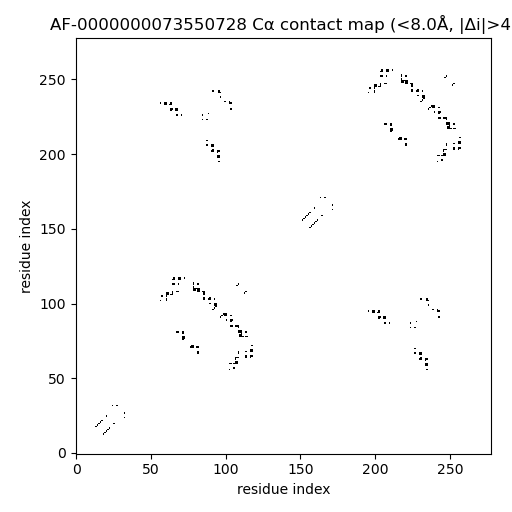 -4.438 1 74.31 124 ASN A CA 1
ATOM 991 C C . ASN A 1 124 ? 26.141 -9.031 -3.41 1 74.31 124 ASN A C 1
ATOM 993 O O . ASN A 1 124 ? 27.188 -8.922 -2.785 1 74.31 124 ASN A O 1
ATOM 997 N N . ILE A 1 125 ? 25.328 -10.008 -3.213 1 68.94 125 ILE A N 1
ATOM 998 C CA . ILE A 1 125 ? 25.625 -11.086 -2.275 1 68.94 125 ILE A CA 1
ATOM 999 C C . ILE A 1 125 ? 26.875 -11.836 -2.729 1 68.94 125 ILE A C 1
ATOM 1001 O O . ILE A 1 125 ? 27.734 -12.156 -1.915 1 68.94 125 ILE A O 1
ATOM 1005 N N . TYR A 1 126 ? 26.953 -12.055 -3.984 1 65.88 126 TYR A N 1
ATOM 1006 C CA . TYR A 1 126 ? 28.125 -12.719 -4.52 1 65.88 126 TYR A CA 1
ATOM 1007 C C . TYR A 1 126 ? 29.375 -11.867 -4.309 1 65.88 126 TYR A C 1
ATOM 1009 O O . TYR A 1 126 ? 30.438 -12.383 -3.945 1 65.88 126 TYR A O 1
ATOM 1017 N N . ASP A 1 127 ? 29.141 -10.625 -4.562 1 67.5 127 ASP A N 1
ATOM 1018 C CA . ASP A 1 127 ? 30.266 -9.727 -4.34 1 67.5 127 ASP A CA 1
ATOM 1019 C C . ASP A 1 127 ? 30.672 -9.703 -2.869 1 67.5 127 ASP A C 1
ATOM 1021 O O . ASP A 1 127 ? 31.859 -9.711 -2.547 1 67.5 127 ASP A O 1
ATOM 1025 N N . GLN A 1 128 ? 29.641 -9.75 -2.066 1 66.31 128 GLN A N 1
ATOM 1026 C CA . GLN A 1 128 ? 29.922 -9.773 -0.634 1 66.31 128 GLN A CA 1
ATOM 1027 C C . GLN A 1 128 ? 30.562 -11.094 -0.225 1 66.31 128 GLN A C 1
ATOM 1029 O O . GLN A 1 128 ? 31.5 -11.109 0.579 1 66.31 128 GLN A O 1
ATOM 1034 N N . LEU A 1 129 ? 30.109 -12.156 -0.753 1 64.56 129 LEU A N 1
ATOM 1035 C CA . LEU A 1 129 ? 30.688 -13.469 -0.478 1 64.56 129 LEU A CA 1
ATOM 1036 C C . LEU A 1 129 ? 32.125 -13.547 -1.009 1 64.56 129 LEU A C 1
ATOM 1038 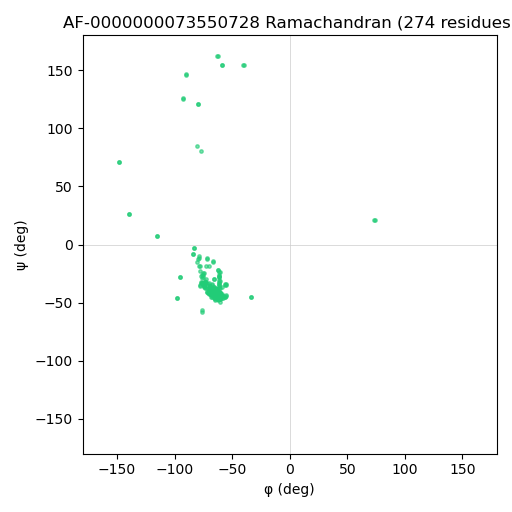O O . LEU A 1 129 ? 33 -14.07 -0.336 1 64.56 129 LEU A O 1
ATOM 1042 N N . ARG A 1 130 ? 32.312 -13.016 -2.152 1 67.94 130 ARG A N 1
ATOM 1043 C CA . ARG A 1 130 ? 33.656 -12.969 -2.723 1 67.94 130 ARG A CA 1
ATOM 1044 C C . ARG A 1 130 ? 34.594 -12.133 -1.857 1 67.94 130 ARG A C 1
ATOM 1046 O O . ARG A 1 130 ? 35.75 -12.508 -1.634 1 67.94 130 ARG A O 1
ATOM 1053 N N . GLU A 1 131 ? 34.062 -11.047 -1.4 1 66.69 131 GLU A N 1
ATOM 1054 C CA . GLU A 1 131 ? 34.875 -10.18 -0.548 1 66.69 131 GLU A CA 1
ATOM 1055 C C . GLU A 1 131 ? 35.219 -10.859 0.78 1 66.69 131 GLU A C 1
ATOM 1057 O O . GLU A 1 131 ? 36.312 -10.742 1.286 1 66.69 131 GLU A O 1
ATOM 1062 N N . LYS A 1 132 ? 34.25 -11.516 1.352 1 65.06 132 LYS A N 1
ATOM 1063 C CA . LYS A 1 132 ? 34.438 -12.25 2.598 1 65.06 132 LYS A CA 1
ATOM 1064 C C . LYS A 1 132 ? 35.375 -13.445 2.387 1 65.06 132 LYS A C 1
ATOM 1066 O O . LYS A 1 132 ? 36.188 -13.773 3.258 1 65.06 132 LYS A O 1
ATOM 1071 N N . ALA A 1 133 ? 35.25 -14.148 1.296 1 68.31 133 ALA A N 1
ATOM 1072 C CA . ALA A 1 133 ? 36.125 -15.273 0.967 1 68.31 133 ALA A CA 1
ATOM 1073 C C . ALA A 1 133 ? 37.594 -14.836 0.857 1 68.31 133 ALA A C 1
ATOM 1075 O O . ALA A 1 133 ? 38.5 -15.562 1.267 1 68.31 133 ALA A O 1
ATOM 1076 N N . LYS A 1 134 ? 37.75 -13.656 0.323 1 68.75 134 LYS A N 1
ATOM 1077 C CA . LYS A 1 134 ? 39.094 -13.109 0.242 1 68.75 134 LYS A CA 1
ATOM 1078 C C . LYS A 1 134 ? 39.719 -12.922 1.632 1 68.75 134 LYS A C 1
ATOM 1080 O O . LYS A 1 134 ? 40.906 -13.086 1.816 1 68.75 134 LYS A O 1
ATOM 1085 N N . LEU A 1 135 ? 38.844 -12.602 2.596 1 64.94 135 LEU A N 1
ATOM 1086 C CA . LEU A 1 135 ? 39.312 -12.406 3.965 1 64.94 135 LEU A CA 1
ATOM 1087 C C . LEU A 1 135 ? 39.656 -13.742 4.613 1 64.94 135 LEU A C 1
ATOM 1089 O O . LEU A 1 135 ? 40.531 -13.805 5.465 1 64.94 135 LEU A O 1
ATOM 1093 N N . PHE A 1 136 ? 38.906 -14.758 4.246 1 66.12 136 PHE A N 1
ATOM 1094 C CA . PHE A 1 136 ? 39.219 -16.078 4.777 1 66.12 136 PHE A CA 1
ATOM 1095 C C . PHE A 1 136 ? 40.5 -16.609 4.191 1 66.12 136 PHE A C 1
ATOM 1097 O O . PHE A 1 136 ? 41.281 -17.297 4.875 1 66.12 136 PHE A O 1
ATOM 1104 N N . CYS A 1 137 ? 40.781 -16.328 3.004 1 59.41 137 CYS A N 1
ATOM 1105 C CA . CYS A 1 137 ? 42 -16.844 2.398 1 59.41 137 CYS A CA 1
ATOM 1106 C C . CYS A 1 137 ? 43.219 -16.125 2.965 1 59.41 137 CYS A C 1
ATOM 1108 O O . CYS A 1 137 ? 44.344 -16.594 2.781 1 59.41 137 CYS A O 1
ATOM 1110 N N . ALA A 1 138 ? 42.969 -14.992 3.549 1 59 138 ALA A N 1
ATOM 1111 C CA . ALA A 1 138 ? 44.094 -14.273 4.09 1 59 138 ALA A CA 1
ATOM 1112 C C . ALA A 1 138 ? 44.531 -14.852 5.434 1 59 138 ALA A C 1
ATOM 1114 O O . ALA A 1 138 ? 45.594 -14.508 5.957 1 59 138 ALA A O 1
ATOM 1115 N N . TYR A 1 139 ? 43.656 -15.695 5.922 1 51.12 139 TYR A N 1
ATOM 1116 C CA . TYR A 1 139 ? 44.188 -16.344 7.105 1 51.12 139 TYR A CA 1
ATOM 1117 C C . TYR A 1 139 ? 44.906 -17.656 6.738 1 51.12 139 TYR A C 1
ATOM 1119 O O . TYR A 1 139 ? 44.438 -18.375 5.84 1 51.12 139 TYR A O 1
ATOM 1127 N N . MET B 1 1 ? -49 14.734 60.188 1 30.56 1 MET B N 1
ATOM 1128 C CA . MET B 1 1 ? -47.688 15.039 60.781 1 30.56 1 MET B CA 1
ATOM 1129 C C . MET B 1 1 ? -46.562 14.57 59.875 1 30.56 1 MET B C 1
ATOM 1131 O O . MET B 1 1 ? -45.406 14.766 60.156 1 30.56 1 MET B O 1
ATOM 1135 N N . HIS B 1 2 ? -46.781 13.688 58.844 1 40.44 2 HIS B N 1
ATO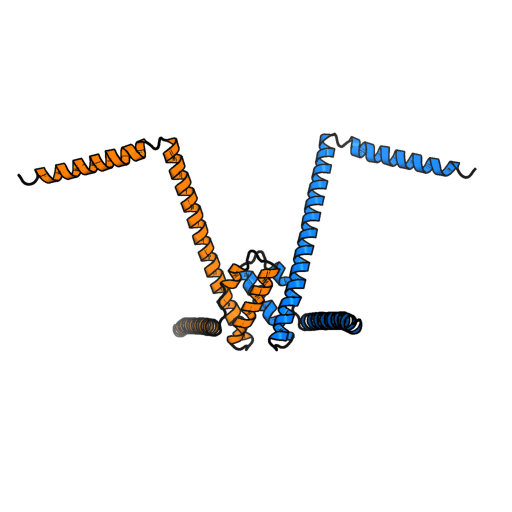M 1136 C CA . HIS B 1 2 ? -45.812 12.969 58.062 1 40.44 2 HIS B CA 1
ATOM 1137 C C . HIS B 1 2 ? -45.219 13.859 56.969 1 40.44 2 HIS B C 1
ATOM 1139 O O . HIS B 1 2 ? -44.281 13.477 56.281 1 40.44 2 HIS B O 1
ATOM 1145 N N . ARG B 1 3 ? -45.844 15.023 56.656 1 40.19 3 ARG B N 1
ATOM 1146 C CA . ARG B 1 3 ? -45.406 15.828 55.531 1 40.19 3 ARG B CA 1
ATOM 1147 C C . ARG B 1 3 ? -44.156 16.641 55.906 1 40.19 3 ARG B C 1
ATOM 1149 O O . ARG B 1 3 ? -43.594 17.312 55.062 1 40.19 3 ARG B O 1
ATOM 1156 N N . LYS B 1 4 ? -43.906 16.797 57.188 1 43.03 4 LYS B N 1
ATOM 1157 C CA . LYS B 1 4 ? -42.875 17.766 57.594 1 43.03 4 LYS B CA 1
ATOM 1158 C C . LYS B 1 4 ? -41.469 17.219 57.344 1 43.03 4 LYS B C 1
ATOM 1160 O O . LYS B 1 4 ? -40.5 17.969 57.281 1 43.03 4 LYS B O 1
ATOM 1165 N N . VAL B 1 5 ? -41.312 15.875 57.375 1 45.44 5 VAL B N 1
ATOM 1166 C CA . VAL B 1 5 ? -39.938 15.328 57.406 1 45.44 5 VAL B CA 1
ATOM 1167 C C . VAL B 1 5 ? -39.312 15.438 56.031 1 45.44 5 VAL B C 1
ATOM 1169 O O . VAL B 1 5 ? -38.094 15.32 55.875 1 45.44 5 VAL B O 1
ATOM 1172 N N . ALA B 1 6 ? -40.188 15.484 55 1 47.47 6 ALA B N 1
ATOM 1173 C CA . ALA B 1 6 ? -39.594 15.367 53.656 1 47.47 6 ALA B CA 1
ATOM 1174 C C . ALA B 1 6 ? -38.906 16.672 53.25 1 47.47 6 ALA B C 1
ATOM 1176 O O . ALA B 1 6 ? -37.938 16.656 52.5 1 47.47 6 ALA B O 1
ATOM 1177 N N . VAL B 1 7 ? -39.375 17.797 53.812 1 50.53 7 VAL B N 1
ATOM 1178 C CA . VAL B 1 7 ? -38.875 19.094 53.344 1 50.53 7 VAL B CA 1
ATOM 1179 C C . VAL B 1 7 ? -37.5 19.344 53.906 1 50.53 7 VAL B C 1
ATOM 1181 O O . VAL B 1 7 ? -36.656 19.969 53.25 1 50.53 7 VAL B O 1
ATOM 1184 N N . HIS B 1 8 ? -37.219 18.734 55.094 1 51.88 8 HIS B N 1
ATOM 1185 C CA . HIS B 1 8 ? -35.938 19.047 55.688 1 51.88 8 HIS B CA 1
ATOM 1186 C C . HIS B 1 8 ? -34.781 18.375 54.938 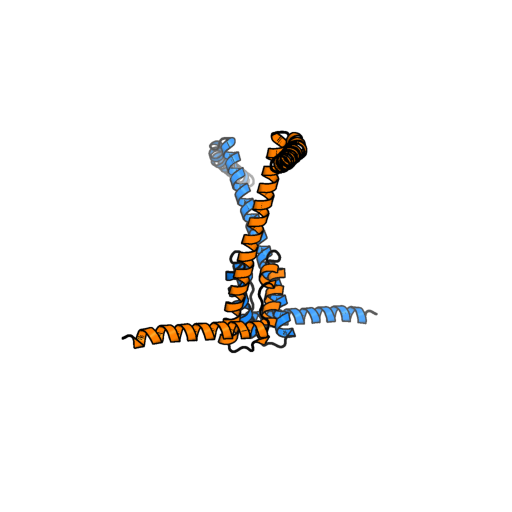1 51.88 8 HIS B C 1
ATOM 1188 O O . HIS B 1 8 ? -33.719 18.969 54.781 1 51.88 8 HIS B O 1
ATOM 1194 N N . LYS B 1 9 ? -35.156 17.172 54.406 1 49.53 9 LYS B N 1
ATOM 1195 C CA . LYS B 1 9 ? -34.062 16.438 53.75 1 49.53 9 LYS B CA 1
ATOM 1196 C C . LYS B 1 9 ? -33.688 17.094 52.406 1 49.53 9 LYS B C 1
ATOM 1198 O O . LYS B 1 9 ? -32.531 17.141 52.062 1 49.53 9 LYS B O 1
ATOM 1203 N N . GLU B 1 10 ? -34.719 17.719 51.812 1 51.28 10 GLU B N 1
ATOM 1204 C CA . GLU B 1 10 ? -34.438 18.375 50.562 1 51.28 10 GLU B CA 1
ATOM 1205 C C . GLU B 1 10 ? -33.656 19.672 50.781 1 51.28 10 GLU B C 1
ATOM 1207 O O . GLU B 1 10 ? -32.719 19.984 50.031 1 51.28 10 GLU B O 1
ATOM 1212 N N . TYR B 1 11 ? -33.969 20.344 51.938 1 55.28 11 TYR B N 1
ATOM 1213 C CA . TYR B 1 11 ? -33.281 21.594 52.188 1 55.28 11 TYR B CA 1
ATOM 1214 C C . TYR B 1 11 ? -31.812 21.328 52.531 1 55.28 11 TYR B C 1
ATOM 1216 O O . TYR B 1 11 ? -30.922 22.062 52.062 1 55.28 11 TYR B O 1
ATOM 1224 N N . ASN B 1 12 ? -31.578 20.234 53.281 1 54.44 12 ASN B N 1
ATOM 1225 C CA . ASN B 1 12 ? -30.203 19.938 53.656 1 54.44 12 ASN B CA 1
ATOM 1226 C C . ASN B 1 12 ? -29.375 19.484 52.469 1 54.44 12 ASN B C 1
ATOM 1228 O O . ASN B 1 12 ? -28.203 19.875 52.344 1 54.44 12 ASN B O 1
ATOM 1232 N N . ILE B 1 13 ? -30.047 18.781 51.531 1 55.22 13 ILE B N 1
ATOM 1233 C CA . ILE B 1 13 ? -29.312 18.328 50.375 1 55.22 13 ILE B CA 1
ATOM 1234 C C . ILE B 1 13 ? -29.016 19.5 49.438 1 55.22 13 ILE B C 1
ATOM 1236 O O . ILE B 1 13 ? -27.906 19.625 48.906 1 55.22 13 ILE B O 1
ATOM 1240 N N . ARG B 1 14 ? -30 20.453 49.312 1 52.53 14 ARG B N 1
ATOM 1241 C CA . ARG B 1 14 ? -29.766 21.641 48.5 1 52.53 14 ARG B CA 1
ATOM 1242 C C . ARG B 1 14 ? -28.703 22.547 49.125 1 52.53 14 ARG B C 1
ATOM 1244 O O . ARG B 1 14 ? -27.844 23.078 48.438 1 52.53 14 ARG B O 1
ATOM 1251 N N . ARG B 1 15 ? -28.734 22.609 50.406 1 55.41 15 ARG B N 1
ATOM 1252 C CA . ARG B 1 15 ? -27.719 23.391 51.094 1 55.41 15 ARG B CA 1
ATOM 1253 C C . ARG B 1 15 ? -26.359 22.703 51 1 55.41 15 ARG B C 1
ATOM 1255 O O . ARG B 1 15 ? -25.344 23.375 50.781 1 55.41 15 ARG B O 1
ATOM 1262 N N . HIS B 1 16 ? -26.297 21.328 51.156 1 55.88 16 HIS B N 1
ATOM 1263 C CA . HIS B 1 16 ? -25.062 20.578 50.969 1 55.88 16 HIS B CA 1
ATOM 1264 C C . HIS B 1 16 ? -24.516 20.719 49.562 1 55.88 16 HIS B C 1
ATOM 1266 O O . HIS B 1 16 ? -23.328 20.938 49.375 1 55.88 16 HIS B O 1
ATOM 1272 N N . TYR B 1 17 ? -25.391 20.5 48.625 1 52.22 17 TYR B N 1
ATOM 1273 C CA . TYR B 1 17 ? -24.984 20.656 47.25 1 52.22 17 TYR B CA 1
ATOM 1274 C C . TYR B 1 17 ? -24.703 22.109 46.906 1 52.22 17 TYR B C 1
ATOM 1276 O O . TYR B 1 17 ? -23.75 22.422 46.188 1 52.22 17 TYR B O 1
ATOM 1284 N N . SER B 1 18 ? -25.547 23 47.406 1 53.88 18 SER B N 1
ATOM 1285 C CA . SER B 1 18 ? -25.297 24.422 47.125 1 53.88 18 SER B CA 1
ATOM 1286 C C . SER B 1 18 ? -24.047 24.891 47.875 1 53.88 18 SER B C 1
ATOM 1288 O O . SER B 1 18 ? -23.297 25.719 47.344 1 53.88 18 SER B O 1
ATOM 1290 N N . THR B 1 19 ? -23.844 24.438 49.094 1 53.69 19 THR B N 1
ATOM 1291 C CA . THR B 1 19 ? -22.672 24.891 49.844 1 53.69 19 THR B CA 1
ATOM 1292 C C . THR B 1 19 ? -21.406 24.188 49.344 1 53.69 19 THR B C 1
ATOM 1294 O O . THR B 1 19 ? -20.391 24.844 49.125 1 53.69 19 THR B O 1
ATOM 1297 N N . ARG B 1 20 ? -21.406 22.703 49.406 1 51.88 20 ARG B N 1
ATOM 1298 C CA . ARG B 1 20 ? -20.203 22 49 1 51.88 20 ARG B CA 1
ATOM 1299 C C . ARG B 1 20 ? -19.875 22.25 47.531 1 51.88 20 ARG B C 1
ATOM 1301 O O . ARG B 1 20 ? -18.719 22.4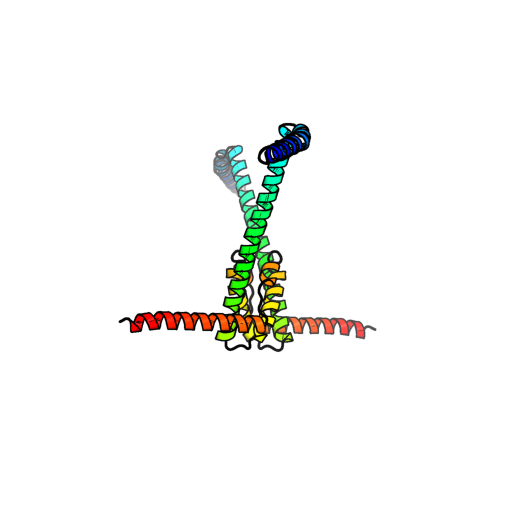38 47.156 1 51.88 20 ARG B O 1
ATOM 1308 N N . HIS B 1 21 ? -20.812 22.188 46.625 1 53.5 21 HIS B N 1
ATOM 1309 C CA . HIS B 1 21 ? -20.531 22.484 45.25 1 53.5 21 HIS B CA 1
ATOM 1310 C C . HIS B 1 21 ? -20.391 23.984 45 1 53.5 21 HIS B C 1
ATOM 1312 O O . HIS B 1 21 ? -19.594 24.422 44.188 1 53.5 21 HIS B O 1
ATOM 1318 N N . ALA B 1 22 ? -21.094 24.812 45.688 1 50.97 22 ALA B N 1
ATOM 1319 C CA . ALA B 1 22 ? -20.938 26.266 45.594 1 50.97 22 ALA B CA 1
ATOM 1320 C C . ALA B 1 22 ? -19.562 26.703 46.094 1 50.97 22 ALA B C 1
ATOM 1322 O O . ALA B 1 22 ? -18.938 27.594 45.5 1 50.97 22 ALA B O 1
ATOM 1323 N N . GLU B 1 23 ? -19.109 26.219 47.25 1 51.44 23 GLU B N 1
ATOM 1324 C CA . GLU B 1 23 ? -17.766 26.516 47.719 1 51.44 23 GLU B CA 1
ATOM 1325 C C . GLU B 1 23 ? -16.703 25.969 46.781 1 51.44 23 GLU B C 1
ATOM 1327 O O . GLU B 1 23 ? -15.688 26.625 46.531 1 51.44 23 GLU B O 1
ATOM 1332 N N . GLN B 1 24 ? -16.828 24.734 46.344 1 51.84 24 GLN B N 1
ATOM 1333 C CA . GLN B 1 24 ? -15.898 24.203 45.344 1 51.84 24 GLN B CA 1
ATOM 1334 C C . GLN B 1 24 ? -15.984 24.984 44.031 1 51.84 24 GLN B C 1
ATOM 1336 O O . GLN B 1 24 ? -14.969 25.234 43.406 1 51.84 24 GLN B O 1
ATOM 1341 N N . TYR B 1 25 ? -17.156 25.297 43.625 1 52.09 25 TYR B N 1
ATOM 1342 C CA . TYR B 1 25 ? -17.297 26.172 42.469 1 52.09 25 TYR B CA 1
ATOM 1343 C C . TYR B 1 25 ? -16.984 27.609 42.812 1 52.09 25 TYR B C 1
ATOM 1345 O O . TYR B 1 25 ? -16.562 28.391 41.969 1 52.09 25 TYR B O 1
ATOM 1353 N N . ALA B 1 26 ? -17.281 28.062 44.031 1 50.25 26 ALA B N 1
ATOM 1354 C CA . ALA B 1 26 ? -16.922 29.406 44.438 1 50.25 26 ALA B CA 1
ATOM 1355 C C . ALA B 1 26 ? -15.398 29.594 44.438 1 50.25 26 ALA B C 1
ATOM 1357 O O . ALA B 1 26 ? -14.906 30.703 44.25 1 50.25 26 ALA B O 1
ATOM 1358 N N . LYS B 1 27 ? -14.719 28.547 44.938 1 51.5 27 LYS B N 1
ATOM 1359 C CA . LYS B 1 27 ? -13.266 28.672 44.906 1 51.5 27 LYS B CA 1
ATOM 1360 C C . LYS B 1 27 ? -12.75 28.875 43.5 1 51.5 27 LYS B C 1
ATOM 1362 O O . LYS B 1 27 ? -11.656 29.406 43.281 1 51.5 27 LYS B O 1
ATOM 1367 N N . TYR B 1 28 ? -13.375 28.234 42.531 1 53.72 28 TYR B N 1
ATOM 1368 C CA . TYR B 1 28 ? -12.898 28.516 41.156 1 53.72 28 TYR B CA 1
ATOM 1369 C C . TYR B 1 28 ? -13.422 29.859 40.688 1 53.72 28 TYR B C 1
ATOM 1371 O O . TYR B 1 28 ? -14.633 30.078 40.594 1 53.72 28 TYR B O 1
ATOM 1379 N N . GLN B 1 29 ? -12.812 30.891 41.094 1 53.44 29 GLN B N 1
ATOM 1380 C CA . GLN B 1 29 ? -13.062 32.25 40.562 1 53.44 29 GLN B CA 1
ATOM 1381 C C . GLN B 1 29 ? -13.273 32.219 39.062 1 53.44 29 GLN B C 1
ATOM 1383 O O . GLN B 1 29 ? -12.883 31.266 38.375 1 53.44 29 GLN B O 1
ATOM 1388 N N . GLY B 1 30 ? -14.078 33.312 38.5 1 57.16 30 GLY B N 1
ATOM 1389 C CA . GLY B 1 30 ? -14.562 33.5 37.156 1 57.16 30 GLY B CA 1
ATOM 1390 C C . GLY B 1 30 ? -13.602 32.969 36.094 1 57.16 30 GLY B C 1
ATOM 1391 O O . GLY B 1 30 ? -14 32.25 35.188 1 57.16 30 GLY B O 1
ATOM 1392 N N . ASP B 1 31 ? -12.367 33.312 36.344 1 64.12 31 ASP B N 1
ATOM 1393 C CA . ASP B 1 31 ? -11.344 33 35.375 1 64.12 31 ASP B CA 1
ATOM 1394 C C . ASP B 1 31 ? -10.992 31.516 35.375 1 64.12 31 ASP B C 1
ATOM 1396 O O . ASP B 1 31 ? -10.805 30.906 34.312 1 64.12 31 ASP B O 1
ATOM 1400 N N . GLU B 1 32 ? -11.039 30.953 36.594 1 65.81 32 GLU B N 1
ATOM 1401 C CA . GLU B 1 32 ? -10.633 29.547 36.688 1 65.81 32 GLU B CA 1
ATOM 1402 C C . GLU B 1 32 ? -11.703 28.625 36.125 1 65.81 32 GLU B C 1
ATOM 1404 O O . GLU B 1 32 ? -11.391 27.594 35.531 1 65.81 32 GLU B O 1
ATOM 1409 N N . ARG B 1 33 ? -12.953 29.016 36.344 1 63.19 33 ARG B N 1
ATOM 1410 C CA . ARG B 1 33 ? -14.055 28.234 35.812 1 63.19 33 ARG B CA 1
ATOM 1411 C C . ARG B 1 33 ? -14.055 28.297 34.281 1 63.19 33 ARG B C 1
ATOM 1413 O O . ARG B 1 33 ? -14.273 27.281 33.625 1 63.19 33 ARG B O 1
ATOM 1420 N N . GLU B 1 34 ? -13.789 29.5 33.844 1 66.5 34 GLU B N 1
ATOM 1421 C CA . GLU B 1 34 ? -13.719 29.672 32.406 1 66.5 34 GLU B CA 1
ATOM 1422 C C . GLU B 1 34 ? -12.562 28.859 31.797 1 66.5 34 GLU B C 1
ATOM 1424 O O . GLU B 1 34 ? -12.703 28.281 30.719 1 66.5 34 GLU B O 1
ATOM 1429 N N . ASP B 1 35 ? -11.469 28.844 32.531 1 67.81 35 ASP B N 1
ATOM 1430 C CA . ASP B 1 35 ? -10.305 28.078 32.062 1 67.81 35 ASP B CA 1
ATOM 1431 C C . ASP B 1 35 ? -10.602 26.578 32.094 1 67.81 35 ASP B C 1
ATOM 1433 O O . ASP B 1 35 ? -10.195 25.859 31.172 1 67.81 35 ASP B O 1
ATOM 1437 N N . ARG B 1 36 ? -11.281 26.141 33.062 1 64.38 36 ARG B N 1
ATOM 1438 C CA . ARG B 1 36 ? -11.609 24.734 33.156 1 64.38 36 ARG B CA 1
ATOM 1439 C C . ARG B 1 36 ? -12.594 24.328 32.062 1 64.38 36 ARG B C 1
ATOM 1441 O O . ARG B 1 36 ? -12.438 23.266 31.438 1 64.38 36 ARG B O 1
ATOM 1448 N N . VAL B 1 37 ? -13.562 25.156 31.859 1 69.38 37 VAL B N 1
ATOM 1449 C CA . VAL B 1 37 ? -14.562 24.906 30.828 1 69.38 37 VAL B CA 1
ATOM 1450 C C . VAL B 1 37 ? -13.898 24.906 29.453 1 69.38 37 VAL B C 1
ATOM 1452 O O . VAL B 1 37 ? -14.188 24.047 28.609 1 69.38 37 VAL B O 1
ATOM 1455 N N . THR B 1 38 ? -12.992 25.875 29.25 1 68.56 38 THR B N 1
ATOM 1456 C CA . THR B 1 38 ? -12.273 25.953 27.984 1 68.56 38 THR B CA 1
ATOM 1457 C C . THR B 1 38 ? -11.398 24.719 27.781 1 68.56 38 THR B C 1
ATOM 1459 O O . THR B 1 38 ? -11.336 24.188 26.672 1 68.56 38 THR B O 1
ATOM 1462 N N . ASN B 1 39 ? -10.797 24.25 28.859 1 72.44 39 ASN B N 1
ATOM 1463 C CA . ASN B 1 39 ? -9.969 23.062 28.797 1 72.44 39 ASN B CA 1
ATOM 1464 C C . ASN B 1 39 ? -10.805 21.812 28.516 1 72.44 39 ASN B C 1
ATOM 1466 O O . ASN B 1 39 ? -10.406 20.953 27.734 1 72.44 39 ASN B O 1
ATOM 1470 N N . LEU B 1 40 ? -11.93 21.766 29.188 1 71.75 40 LEU B N 1
ATOM 1471 C CA . LEU B 1 40 ? -12.82 20.641 28.984 1 71.75 40 LEU B CA 1
ATOM 1472 C C . LEU B 1 40 ? -13.375 20.625 27.562 1 71.75 40 LEU B C 1
ATOM 1474 O O . LEU B 1 40 ? -13.461 19.562 26.922 1 71.75 40 LEU B O 1
ATOM 1478 N N . LYS B 1 41 ? -13.664 21.797 27.062 1 68.19 41 LYS B N 1
ATOM 1479 C CA . LYS B 1 41 ? -14.156 21.922 25.703 1 68.19 41 LYS B CA 1
ATOM 1480 C C . LYS B 1 41 ? -13.086 21.516 24.688 1 68.19 41 LYS B C 1
ATOM 1482 O O . LYS B 1 41 ? -13.375 20.812 23.719 1 68.19 41 LYS B O 1
ATOM 1487 N N . THR B 1 42 ? -11.844 21.953 24.922 1 72.06 42 THR B N 1
ATOM 1488 C CA . THR B 1 42 ? -10.727 21.609 24.047 1 72.06 42 THR B CA 1
ATOM 1489 C C . THR B 1 42 ? -10.469 20.109 24.047 1 72.06 42 THR B C 1
ATOM 1491 O O . THR B 1 42 ? -10.227 19.5 23 1 72.06 42 THR B O 1
ATOM 1494 N N . CYS B 1 43 ? -10.633 19.562 25.281 1 69.81 43 CYS B N 1
ATOM 1495 C CA . CYS B 1 43 ? -10.422 18.125 25.406 1 69.81 43 CYS B CA 1
ATOM 1496 C C . CYS B 1 43 ? -11.523 17.359 24.703 1 69.81 43 CYS B C 1
ATOM 1498 O O . CYS B 1 43 ? -11.258 16.359 24.016 1 69.81 43 CYS B O 1
ATOM 1500 N N . LEU B 1 44 ? -12.734 17.844 24.875 1 69.5 44 LEU B N 1
ATOM 1501 C CA . LEU B 1 44 ? -13.867 17.188 24.234 1 69.5 44 LEU B CA 1
ATOM 1502 C C . LEU B 1 44 ? -13.781 17.297 22.719 1 69.5 44 LEU B C 1
ATOM 1504 O O . LEU B 1 44 ? -14.062 16.344 22 1 69.5 44 LEU B O 1
ATOM 1508 N N . LEU B 1 45 ? -13.305 18.406 22.219 1 69 45 LEU B N 1
ATOM 1509 C CA . LEU B 1 45 ? -13.156 18.625 20.781 1 69 45 LEU B CA 1
ATOM 1510 C C . LEU B 1 45 ? -12.047 17.75 20.203 1 69 45 LEU B C 1
ATOM 1512 O O . LEU B 1 45 ? -12.195 17.203 19.109 1 69 45 LEU B O 1
ATOM 1516 N N . ARG B 1 46 ? -10.969 17.625 20.953 1 71.62 46 ARG B N 1
ATOM 1517 C CA . ARG B 1 46 ? -9.883 16.734 20.547 1 71.62 46 ARG B CA 1
ATOM 1518 C C . ARG B 1 46 ? -10.344 15.289 20.516 1 71.62 46 ARG B C 1
ATOM 1520 O O . ARG B 1 46 ? -10 14.547 19.578 1 71.62 46 ARG B O 1
ATOM 1527 N N . GLN B 1 47 ? -11.156 14.953 21.531 1 69.25 47 GLN B N 1
ATOM 1528 C CA . GLN B 1 47 ? -11.672 13.586 21.578 1 69.25 47 GLN B CA 1
ATOM 1529 C C . GLN B 1 47 ? -12.625 13.32 20.406 1 69.25 47 GLN B C 1
ATOM 1531 O O . GLN B 1 47 ? -12.57 12.25 19.797 1 69.25 47 GLN B O 1
ATOM 1536 N N . GLN B 1 48 ? -13.477 14.297 20.141 1 67.69 48 GLN B N 1
ATOM 1537 C CA . GLN B 1 48 ? -14.414 14.148 19.031 1 67.69 48 GLN B CA 1
ATOM 1538 C C . GLN B 1 48 ? -13.688 14.07 17.703 1 67.69 48 GLN B C 1
ATOM 1540 O O . GLN B 1 48 ? -14.07 13.297 16.812 1 67.69 48 GLN B O 1
ATOM 1545 N N . HIS B 1 49 ? -12.664 14.898 17.562 1 70.44 49 HIS B N 1
ATOM 1546 C CA . HIS B 1 49 ? -11.844 14.852 16.359 1 70.44 49 HIS B CA 1
ATOM 1547 C C . HIS B 1 49 ? -11.141 13.508 16.219 1 70.44 49 HIS B C 1
ATOM 1549 O O . HIS B 1 49 ? -11.102 12.938 15.133 1 70.44 49 HIS B O 1
ATOM 1555 N N . PHE B 1 50 ? -10.719 13 17.328 1 67.44 50 PHE B N 1
ATOM 1556 C CA . PHE B 1 50 ? -10.039 11.711 17.328 1 67.44 50 PHE B CA 1
ATOM 1557 C C . PHE B 1 50 ? -11.008 10.594 16.969 1 67.44 50 PHE B C 1
ATOM 1559 O O . PHE B 1 50 ? -10.68 9.719 16.156 1 67.44 50 PHE B O 1
ATOM 1566 N N . PHE B 1 51 ? -12.188 10.641 17.469 1 69.81 51 PHE B N 1
ATOM 1567 C CA . PHE B 1 51 ? -13.18 9.609 17.188 1 69.81 51 PHE B CA 1
ATOM 1568 C C . PHE B 1 51 ? -13.656 9.68 15.742 1 69.81 51 PHE B C 1
ATOM 1570 O O . PHE B 1 51 ? -13.836 8.648 15.086 1 69.81 51 PHE B O 1
ATOM 1577 N N . LYS B 1 52 ? -13.875 10.797 15.273 1 74.19 52 LYS B N 1
ATOM 1578 C CA . LYS B 1 52 ? -14.32 10.961 13.891 1 74.19 52 LYS B CA 1
ATOM 1579 C C . LYS B 1 52 ? -13.242 10.5 12.906 1 74.19 52 LYS B C 1
ATOM 1581 O O . LYS B 1 52 ? -13.547 9.836 11.914 1 74.19 52 LYS B O 1
ATOM 1586 N N . ASN B 1 53 ? -12.039 10.82 13.242 1 74.88 53 ASN B N 1
ATOM 1587 C CA . ASN B 1 53 ? -10.938 10.406 12.383 1 74.88 53 ASN B CA 1
ATOM 1588 C C . ASN B 1 53 ? -10.742 8.891 12.406 1 74.88 53 ASN B C 1
ATOM 1590 O O . ASN B 1 53 ? -10.516 8.273 11.367 1 74.88 53 ASN B O 1
ATOM 1594 N N . ALA B 1 54 ? -10.836 8.391 13.594 1 75.06 54 ALA B N 1
ATOM 1595 C CA . ALA B 1 54 ? -10.703 6.941 13.734 1 75.06 54 ALA B CA 1
ATOM 1596 C C . ALA B 1 54 ? -11.781 6.207 12.945 1 75.06 54 ALA B C 1
ATOM 1598 O O . ALA B 1 54 ? -11.5 5.195 12.289 1 75.06 54 ALA B O 1
ATOM 1599 N N . SER B 1 55 ? -12.984 6.719 13.039 1 81.44 55 SER B N 1
ATOM 1600 C CA . SER B 1 55 ? -14.086 6.098 12.305 1 81.44 55 SER B CA 1
ATOM 1601 C C . SER B 1 55 ? -13.867 6.199 10.797 1 81.44 55 SER B C 1
ATOM 1603 O O . SER B 1 55 ? -14.141 5.25 10.062 1 81.44 55 SER B O 1
ATOM 1605 N N . LYS B 1 56 ? -13.43 7.312 10.367 1 86.19 56 LYS B N 1
ATOM 1606 C CA . LYS B 1 56 ? -13.172 7.5 8.945 1 86.19 56 LYS B CA 1
ATOM 1607 C C . LYS B 1 56 ? -12.07 6.566 8.461 1 86.19 56 LYS B C 1
ATOM 1609 O O . LYS B 1 56 ? -12.164 5.992 7.375 1 86.19 56 LYS B O 1
ATOM 1614 N N . GLU B 1 57 ? -11.031 6.41 9.289 1 89.31 57 GLU B N 1
ATOM 1615 C CA . GLU B 1 57 ? -9.922 5.52 8.945 1 89.31 57 GLU B CA 1
ATOM 1616 C C . GLU B 1 57 ? -10.375 4.062 8.914 1 89.31 57 GLU B C 1
ATOM 1618 O O . GLU B 1 57 ? -9.961 3.301 8.039 1 89.31 57 GLU B O 1
ATOM 1623 N N . SER B 1 58 ? -11.18 3.717 9.867 1 89.75 58 SER B N 1
ATOM 1624 C CA . SER B 1 58 ? -11.703 2.355 9.898 1 89.75 58 SER B CA 1
ATOM 1625 C C . SER B 1 58 ? -12.586 2.074 8.688 1 89.75 58 SER B C 1
ATOM 1627 O O . SER B 1 58 ? -12.516 0.993 8.102 1 89.75 58 SER B O 1
ATOM 1629 N N . ASP B 1 59 ? -13.398 3.062 8.344 1 92 59 ASP B N 1
ATOM 1630 C CA . ASP B 1 59 ? -14.25 2.92 7.172 1 92 59 ASP B CA 1
ATOM 1631 C C . ASP B 1 59 ? -13.414 2.793 5.898 1 92 59 ASP B C 1
ATOM 1633 O O . ASP B 1 59 ? -13.75 2.006 5.008 1 92 59 ASP B O 1
ATOM 1637 N N . ALA B 1 60 ? -12.375 3.535 5.77 1 94.44 60 ALA B N 1
ATOM 1638 C CA . ALA B 1 60 ? -11.477 3.463 4.617 1 94.44 60 ALA B CA 1
ATOM 1639 C C . ALA B 1 60 ? -10.781 2.107 4.547 1 94.44 60 ALA B C 1
ATOM 1641 O O . ALA B 1 60 ? -10.641 1.529 3.467 1 94.44 60 ALA B O 1
ATOM 1642 N N . ALA B 1 61 ? -10.391 1.594 5.719 1 96.75 61 ALA B N 1
ATOM 1643 C CA . ALA B 1 61 ? -9.742 0.285 5.754 1 96.75 61 ALA B CA 1
ATOM 1644 C C . ALA B 1 61 ? -10.695 -0.811 5.285 1 96.75 61 ALA B C 1
ATOM 1646 O O . ALA B 1 61 ? -10.297 -1.704 4.531 1 96.75 61 ALA B O 1
ATOM 1647 N N . VAL B 1 62 ? -11.938 -0.737 5.727 1 96.19 62 VAL B N 1
ATOM 1648 C CA . VAL B 1 62 ? -12.938 -1.724 5.332 1 96.19 62 VAL B CA 1
ATOM 1649 C C . VAL B 1 62 ? -13.203 -1.62 3.83 1 96.19 62 VAL B C 1
ATOM 1651 O O . VAL B 1 62 ? -13.289 -2.637 3.137 1 96.19 62 VAL B O 1
ATOM 1654 N N . GLU B 1 63 ? -13.281 -0.425 3.338 1 95.69 63 GLU B N 1
ATOM 1655 C CA . GLU B 1 63 ? -13.477 -0.22 1.905 1 95.69 63 GLU B CA 1
ATOM 1656 C C . GLU B 1 63 ? -12.312 -0.788 1.104 1 95.69 63 GLU B C 1
ATOM 1658 O O . GLU B 1 63 ? -12.516 -1.474 0.1 1 95.69 63 GLU B O 1
ATOM 1663 N N . ALA B 1 64 ? -11.125 -0.487 1.541 1 98 64 ALA B N 1
ATOM 1664 C CA . ALA B 1 64 ? -9.938 -1.023 0.874 1 98 64 ALA B CA 1
ATOM 1665 C C . ALA B 1 64 ? -9.945 -2.549 0.886 1 98 64 ALA B C 1
ATOM 1667 O O . ALA B 1 64 ? -9.594 -3.188 -0.11 1 98 64 ALA B O 1
ATOM 1668 N N . SER B 1 65 ? -10.312 -3.117 2.014 1 98.25 65 SER B N 1
ATOM 1669 C CA . SER B 1 65 ? -10.414 -4.566 2.145 1 98.25 65 SER B CA 1
ATOM 1670 C C . SER B 1 65 ? -11.359 -5.148 1.1 1 98.25 65 SER B C 1
ATOM 1672 O O . SER B 1 65 ? -11.031 -6.141 0.442 1 98.25 65 SER B O 1
ATOM 1674 N N . TYR B 1 66 ? -12.531 -4.543 0.889 1 96.5 66 TYR B N 1
ATOM 1675 C CA . TYR B 1 66 ? -13.5 -4.984 -0.106 1 96.5 66 TYR B CA 1
ATOM 1676 C C . TYR B 1 66 ? -12.922 -4.887 -1.513 1 96.5 66 TYR B C 1
ATOM 1678 O O . TYR B 1 66 ? -13.047 -5.82 -2.311 1 96.5 66 TYR B O 1
ATOM 1686 N N . VAL B 1 67 ? -12.297 -3.822 -1.834 1 97.19 67 VAL B N 1
ATOM 1687 C CA . VAL B 1 67 ? -11.805 -3.553 -3.182 1 97.19 67 VAL B CA 1
ATOM 1688 C C . VAL B 1 67 ? -10.672 -4.52 -3.521 1 97.19 67 VAL B C 1
ATOM 1690 O O . VAL B 1 67 ? -10.672 -5.137 -4.59 1 97.19 67 VAL B O 1
ATOM 1693 N N . VAL B 1 68 ? -9.727 -4.715 -2.576 1 98.62 68 VAL B N 1
ATOM 1694 C CA . VAL B 1 68 ? -8.594 -5.598 -2.83 1 98.62 68 VAL B CA 1
ATOM 1695 C C . VAL B 1 68 ? -9.062 -7.051 -2.879 1 98.62 68 VAL B C 1
ATOM 1697 O O . VAL B 1 68 ? -8.586 -7.84 -3.693 1 98.62 68 VAL B O 1
ATOM 1700 N N . SER B 1 69 ? -10.055 -7.395 -2.037 1 98.06 69 SER B N 1
ATOM 1701 C CA . SER B 1 69 ? -10.625 -8.734 -2.088 1 98.06 69 SER B CA 1
ATOM 1702 C C . SER B 1 69 ? -11.258 -9.016 -3.447 1 98.06 69 SER B C 1
ATOM 1704 O O . SER B 1 69 ? -11.07 -10.094 -4.016 1 98.06 69 SER B O 1
ATOM 1706 N N . GLU B 1 70 ? -11.984 -8.078 -3.928 1 96.88 70 GLU B N 1
ATOM 1707 C CA . GLU B 1 70 ? -12.578 -8.219 -5.25 1 96.88 70 GLU B CA 1
ATOM 1708 C C . GLU B 1 70 ? -11.508 -8.383 -6.324 1 96.88 70 GLU B C 1
ATOM 1710 O O . GLU B 1 70 ? -11.68 -9.172 -7.262 1 96.88 70 GLU B O 1
ATOM 1715 N N . MET B 1 71 ? -10.391 -7.617 -6.262 1 97.44 71 MET B N 1
ATOM 1716 C CA . MET B 1 71 ? -9.297 -7.715 -7.219 1 97.44 71 MET B CA 1
ATOM 1717 C C . MET B 1 71 ? -8.672 -9.109 -7.199 1 97.44 71 MET B C 1
ATOM 1719 O O . MET B 1 71 ? -8.375 -9.672 -8.25 1 97.44 71 MET B O 1
ATOM 1723 N N . ILE B 1 72 ? -8.5 -9.68 -6.004 1 98.38 72 ILE B N 1
ATOM 1724 C CA . ILE B 1 72 ? -7.918 -11.016 -5.844 1 98.38 72 ILE B CA 1
ATOM 1725 C C . ILE B 1 72 ? -8.781 -12.047 -6.562 1 98.38 72 ILE B C 1
ATOM 1727 O O . ILE B 1 72 ? -8.273 -12.859 -7.336 1 98.38 72 ILE B O 1
ATOM 1731 N N . VAL B 1 73 ? -10.078 -12.016 -6.414 1 96.12 73 VAL B N 1
ATOM 1732 C CA . VAL B 1 73 ? -11.008 -12.984 -6.984 1 96.12 73 VAL B CA 1
ATOM 1733 C C . VAL B 1 73 ? -11.102 -12.781 -8.492 1 96.12 73 VAL B C 1
ATOM 1735 O O . VAL B 1 73 ? -11.094 -13.75 -9.258 1 96.12 73 VAL B O 1
ATOM 1738 N N . LYS B 1 74 ? -11.141 -11.523 -8.93 1 96.06 74 LYS B N 1
ATOM 1739 C CA . LYS B 1 74 ? -11.234 -11.227 -10.352 1 96.06 74 LYS B CA 1
ATOM 1740 C C . LYS B 1 74 ? -9.977 -11.664 -11.094 1 96.06 74 LYS B C 1
ATOM 1742 O O . LYS B 1 74 ? -10.047 -12.039 -12.266 1 96.06 74 LYS B O 1
ATOM 1747 N N . ALA B 1 75 ? -8.859 -11.641 -10.391 1 96.69 75 ALA B N 1
ATOM 1748 C CA . ALA B 1 75 ? -7.59 -12.062 -10.984 1 96.69 75 ALA B CA 1
ATOM 1749 C C . ALA B 1 75 ? -7.434 -13.578 -10.93 1 96.69 75 ALA B C 1
ATOM 1751 O O . ALA B 1 75 ? -6.445 -14.125 -11.422 1 96.69 75 ALA B O 1
ATOM 1752 N N . GLY B 1 76 ? -8.43 -14.328 -10.305 1 96.88 76 GLY B N 1
ATOM 1753 C CA . GLY B 1 76 ? -8.398 -15.773 -10.211 1 96.88 76 GLY B CA 1
ATOM 1754 C C . GLY B 1 76 ? -7.379 -16.281 -9.211 1 96.88 76 GLY B C 1
ATOM 1755 O O . GLY B 1 76 ? -6.902 -17.422 -9.328 1 96.88 76 GLY B O 1
ATOM 1756 N N . LYS B 1 77 ? -6.969 -15.469 -8.281 1 96.69 77 LYS B N 1
ATOM 1757 C CA . LYS B 1 77 ? -5.965 -15.844 -7.289 1 96.69 77 LYS B CA 1
ATOM 1758 C C . LYS B 1 77 ? -6.621 -16.453 -6.051 1 96.69 77 LYS B C 1
ATOM 1760 O O . LYS B 1 77 ? -7.762 -16.109 -5.719 1 96.69 77 LYS B O 1
ATOM 1765 N N . PRO B 1 78 ? -5.93 -17.438 -5.41 1 97.69 78 PRO B N 1
ATOM 1766 C CA . PRO B 1 78 ? -6.477 -17.984 -4.172 1 97.69 78 PRO B CA 1
ATOM 1767 C C . PRO B 1 78 ? -6.68 -16.922 -3.09 1 97.69 78 PRO B C 1
ATOM 1769 O O . PRO B 1 78 ? -5.953 -15.93 -3.057 1 97.69 78 PRO B O 1
ATOM 1772 N N . PHE B 1 79 ? -7.621 -17.172 -2.146 1 97.69 79 PHE B N 1
ATOM 1773 C CA . PHE B 1 79 ? -7.961 -16.219 -1.087 1 97.69 79 PHE B CA 1
ATOM 1774 C C . PHE B 1 79 ? -6.754 -15.945 -0.201 1 97.69 79 PHE B C 1
ATOM 1776 O O . PHE B 1 79 ? -6.613 -14.852 0.342 1 97.69 79 PHE B O 1
ATOM 1783 N N . LYS B 1 80 ? -5.91 -16.906 -0.059 1 97.94 80 LYS B N 1
ATOM 1784 C CA . LYS B 1 80 ? -4.742 -16.797 0.808 1 97.94 80 LYS B CA 1
ATOM 1785 C C . LYS B 1 80 ? -3.758 -15.766 0.263 1 97.94 80 LYS B C 1
ATOM 1787 O O . LYS B 1 80 ? -2.871 -15.297 0.985 1 97.94 80 LYS B O 1
ATOM 1792 N N . GLU B 1 81 ? -3.928 -15.367 -1.002 1 98.25 81 GLU B N 1
ATOM 1793 C CA . GLU B 1 81 ? -3.053 -14.367 -1.613 1 98.25 81 GLU B CA 1
ATOM 1794 C C . GLU B 1 81 ? -3.139 -13.031 -0.877 1 98.25 81 GLU B C 1
ATOM 1796 O O . GLU B 1 81 ? -2.186 -12.25 -0.886 1 98.25 81 GLU B O 1
ATOM 1801 N N . GLY B 1 82 ? -4.305 -12.758 -0.244 1 98.75 82 GLY B N 1
ATOM 1802 C CA . GLY B 1 82 ? -4.5 -11.523 0.497 1 98.75 82 GLY B CA 1
ATOM 1803 C C . GLY B 1 82 ? -3.461 -11.305 1.582 1 98.75 82 GLY B C 1
ATOM 1804 O O . GLY B 1 82 ? -3.031 -10.18 1.82 1 98.75 82 GLY B O 1
ATOM 1805 N N . GLU B 1 83 ? -3.023 -12.328 2.18 1 98.5 83 GLU B N 1
ATOM 1806 C CA . GLU B 1 83 ? -2.041 -12.234 3.256 1 98.5 83 GLU B CA 1
ATOM 1807 C C . 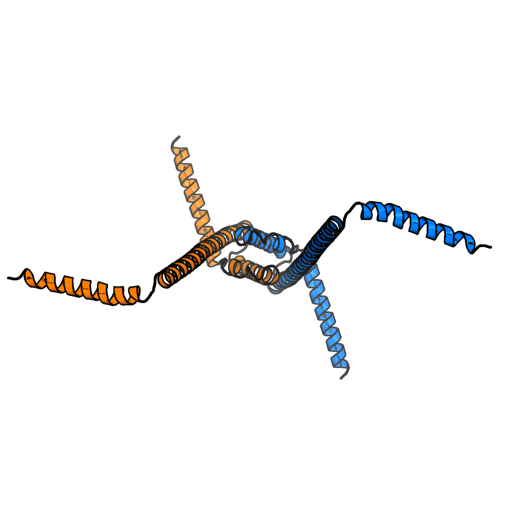GLU B 1 83 ? -0.701 -11.719 2.736 1 98.5 83 GLU B C 1
ATOM 1809 O O . GLU B 1 83 ? -0.071 -10.867 3.367 1 98.5 83 GLU B O 1
ATOM 1814 N N . PHE B 1 84 ? -0.251 -12.281 1.621 1 98.75 84 PHE B N 1
ATOM 1815 C CA . PHE B 1 84 ? 1.009 -11.852 1.031 1 98.75 84 PHE B CA 1
ATOM 1816 C C . PHE B 1 84 ? 0.916 -10.406 0.559 1 98.75 84 PHE B C 1
ATOM 1818 O O . PHE B 1 84 ? 1.848 -9.617 0.754 1 98.75 84 PHE B O 1
ATOM 1825 N N . ILE B 1 85 ? -0.225 -10.039 -0.034 1 98.75 85 ILE B N 1
ATOM 1826 C CA . ILE B 1 85 ? -0.452 -8.68 -0.511 1 98.75 85 ILE B CA 1
ATOM 1827 C C . ILE B 1 85 ? -0.39 -7.707 0.663 1 98.75 85 ILE B C 1
ATOM 1829 O O . ILE B 1 85 ? 0.239 -6.648 0.567 1 98.75 85 ILE B O 1
ATOM 1833 N N . LYS B 1 86 ? -1.021 -8.133 1.728 1 98.62 86 LYS B N 1
ATOM 1834 C CA . LYS B 1 86 ? -1.018 -7.301 2.926 1 98.62 86 LYS B CA 1
ATOM 1835 C C . LYS B 1 86 ? 0.402 -7.082 3.439 1 98.62 86 LYS B C 1
ATOM 1837 O O . LYS B 1 86 ? 0.775 -5.961 3.793 1 98.62 86 LYS B O 1
ATOM 1842 N N . LYS B 1 87 ? 1.176 -8.094 3.508 1 98.62 87 LYS B N 1
ATOM 1843 C CA . LYS B 1 87 ? 2.555 -7.98 3.977 1 98.62 87 LYS B CA 1
ATOM 1844 C C . LYS B 1 87 ? 3.365 -7.055 3.074 1 98.62 87 LYS B C 1
ATOM 1846 O O . LYS B 1 87 ? 4.145 -6.23 3.559 1 98.62 87 LYS B O 1
ATOM 1851 N N . CYS B 1 88 ? 3.189 -7.211 1.778 1 98.69 88 CYS B N 1
ATOM 1852 C CA . CYS B 1 88 ? 3.895 -6.352 0.835 1 98.69 88 CYS B CA 1
ATOM 1853 C C . CYS B 1 88 ? 3.494 -4.895 1.021 1 98.69 88 CYS B C 1
ATOM 1855 O O . CYS B 1 88 ? 4.348 -4.004 1.021 1 98.69 88 CYS B O 1
ATOM 1857 N N . MET B 1 89 ? 2.188 -4.645 1.231 1 98.56 89 MET B N 1
ATOM 1858 C CA . MET B 1 89 ? 1.683 -3.291 1.432 1 98.56 89 MET B CA 1
ATOM 1859 C C . MET B 1 89 ? 2.279 -2.668 2.688 1 98.56 89 MET B C 1
ATOM 1861 O O . MET B 1 89 ? 2.66 -1.494 2.686 1 98.56 89 MET B O 1
ATOM 1865 N N . LEU B 1 90 ? 2.352 -3.486 3.674 1 98.5 90 LEU B N 1
ATOM 1866 C CA . LEU B 1 90 ? 2.855 -2.994 4.953 1 98.5 90 LEU B CA 1
ATOM 1867 C C . LEU B 1 90 ? 4.336 -2.637 4.852 1 98.5 90 LEU B C 1
ATOM 1869 O O . LEU B 1 90 ? 4.766 -1.609 5.379 1 98.5 90 LEU B O 1
ATOM 1873 N N . GLN B 1 91 ? 5.082 -3.463 4.211 1 98.31 91 GLN B N 1
ATOM 1874 C CA . GLN B 1 91 ? 6.504 -3.18 4.047 1 98.31 91 GLN B CA 1
ATOM 1875 C C . GLN B 1 91 ? 6.719 -1.954 3.162 1 98.31 91 GLN B C 1
ATOM 1877 O O . GLN B 1 91 ? 7.551 -1.098 3.475 1 98.31 91 GLN B O 1
ATOM 1882 N N . ALA B 1 92 ? 5.945 -1.846 2.064 1 98.56 92 ALA B N 1
ATOM 1883 C CA . ALA B 1 92 ? 6.043 -0.674 1.199 1 98.56 92 ALA B CA 1
ATOM 1884 C C . ALA B 1 92 ? 5.668 0.599 1.953 1 98.56 92 ALA B C 1
ATOM 1886 O O . ALA B 1 92 ? 6.375 1.605 1.875 1 98.56 92 ALA B O 1
ATOM 1887 N N . ALA B 1 93 ? 4.578 0.52 2.719 1 98.56 93 ALA B N 1
ATOM 1888 C CA . ALA B 1 93 ? 4.125 1.678 3.486 1 98.56 93 ALA B CA 1
ATOM 1889 C C . ALA B 1 93 ? 5.164 2.092 4.523 1 98.56 93 ALA B C 1
ATOM 1891 O O . ALA B 1 93 ? 5.402 3.283 4.73 1 98.56 93 ALA B O 1
ATOM 1892 N N . SER B 1 94 ? 5.801 1.141 5.191 1 97.5 94 SER B N 1
ATOM 1893 C CA . SER B 1 94 ? 6.797 1.431 6.215 1 97.5 94 SER B CA 1
ATOM 1894 C C . SER B 1 94 ? 7.988 2.182 5.629 1 97.5 94 SER B C 1
ATOM 1896 O O . SER B 1 94 ? 8.68 2.908 6.344 1 97.5 94 SER B O 1
ATOM 1898 N N . ILE B 1 95 ? 8.195 2.074 4.324 1 96.44 95 ILE B N 1
ATOM 1899 C CA . ILE B 1 95 ? 9.344 2.689 3.678 1 96.44 95 ILE B CA 1
ATOM 1900 C C . ILE B 1 95 ? 8.938 4.023 3.057 1 96.44 95 ILE B C 1
ATOM 1902 O O . ILE B 1 95 ? 9.594 5.043 3.271 1 96.44 95 ILE B O 1
ATOM 1906 N N . VAL B 1 96 ? 7.777 4.094 2.324 1 97 96 VAL B N 1
ATOM 1907 C CA . VAL B 1 96 ? 7.48 5.262 1.502 1 97 96 VAL B CA 1
ATOM 1908 C C . VAL B 1 96 ? 6.598 6.23 2.283 1 97 96 VAL B C 1
ATOM 1910 O O . VAL B 1 96 ? 6.543 7.422 1.968 1 97 96 VAL B O 1
ATOM 1913 N N . CYS B 1 97 ? 5.844 5.684 3.174 1 96.56 97 CYS B N 1
ATOM 1914 C CA . CYS B 1 97 ? 4.996 6.543 3.99 1 96.56 97 CYS B CA 1
ATOM 1915 C C . CYS B 1 97 ? 4.805 5.953 5.383 1 96.56 97 CYS B C 1
ATOM 1917 O O . CYS B 1 97 ? 3.682 5.645 5.781 1 96.56 97 CYS B O 1
ATOM 1919 N N . PRO B 1 98 ? 5.902 6.004 6.16 1 95.94 98 PRO B N 1
ATOM 1920 C CA . PRO B 1 98 ? 5.871 5.359 7.477 1 95.94 98 PRO B CA 1
ATOM 1921 C C . PRO B 1 98 ? 4.812 5.957 8.398 1 95.94 98 PRO B C 1
ATOM 1923 O O . PRO B 1 98 ? 4.27 5.254 9.258 1 95.94 98 PRO B O 1
ATOM 1926 N N . GLU B 1 99 ? 4.457 7.227 8.188 1 95.12 99 GLU B N 1
ATOM 1927 C CA . GLU B 1 99 ? 3.49 7.906 9.047 1 95.12 99 GLU B CA 1
ATOM 1928 C C . GLU B 1 99 ? 2.076 7.383 8.805 1 95.12 99 GLU B C 1
ATOM 1930 O O . GLU B 1 99 ? 1.169 7.648 9.594 1 95.12 99 GLU B O 1
ATOM 1935 N N . LYS B 1 100 ? 1.86 6.621 7.75 1 95.88 100 LYS B N 1
ATOM 1936 C CA . LYS B 1 100 ? 0.539 6.102 7.41 1 95.88 100 LYS B CA 1
ATOM 1937 C C . LYS B 1 100 ? 0.505 4.578 7.508 1 95.88 100 LYS B C 1
ATOM 1939 O O . LYS B 1 100 ? -0.484 3.947 7.129 1 95.88 100 LYS B O 1
ATOM 1944 N N . LYS B 1 101 ? 1.548 3.951 8.008 1 97 101 LYS B N 1
ATOM 1945 C CA . LYS B 1 101 ? 1.657 2.496 8.047 1 97 101 LYS B CA 1
ATOM 1946 C C . LYS B 1 101 ? 0.46 1.874 8.758 1 97 101 LYS B C 1
ATOM 1948 O O . LYS B 1 101 ? -0.023 0.812 8.359 1 97 101 LYS B O 1
ATOM 1953 N N . ASP B 1 102 ? -0.054 2.549 9.766 1 95.88 102 ASP B N 1
ATOM 1954 C CA . ASP B 1 102 ? -1.149 2.01 10.562 1 95.88 102 ASP B CA 1
ATOM 1955 C C . ASP B 1 102 ? -2.434 1.912 9.742 1 95.88 102 ASP B C 1
ATOM 1957 O O . ASP B 1 102 ? -3.244 1.009 9.961 1 95.88 102 ASP B O 1
ATOM 1961 N N . GLN B 1 103 ? -2.639 2.809 8.867 1 96.62 103 GLN B N 1
ATOM 1962 C CA . GLN B 1 103 ? -3.822 2.762 8.016 1 96.62 103 GLN B CA 1
ATOM 1963 C C . GLN B 1 103 ? -3.836 1.492 7.168 1 96.62 103 GLN B C 1
ATOM 1965 O O . GLN B 1 103 ? -4.898 0.913 6.926 1 96.62 103 GLN B O 1
ATOM 1970 N N . PHE B 1 104 ? -2.672 1.065 6.754 1 98 104 PHE B N 1
ATOM 1971 C CA . PHE B 1 104 ? -2.566 -0.158 5.969 1 98 104 PHE B CA 1
ATOM 1972 C C . PHE B 1 104 ? -2.68 -1.387 6.863 1 98 104 PHE B C 1
ATOM 1974 O O . PHE B 1 104 ? -3.217 -2.416 6.445 1 98 104 PHE B O 1
ATOM 1981 N N . SER B 1 105 ? -2.117 -1.243 8.086 1 97.88 105 SER B N 1
ATOM 1982 C CA . SER B 1 105 ? -2.201 -2.342 9.039 1 97.88 105 SER B CA 1
ATOM 1983 C C . SER B 1 105 ? -3.65 -2.67 9.375 1 97.88 105 SER B C 1
ATOM 1985 O O . SER B 1 105 ? -3.98 -3.822 9.672 1 97.88 105 SER B O 1
ATOM 1987 N N . ASN B 1 106 ? -4.504 -1.718 9.203 1 96.94 106 ASN B N 1
ATOM 1988 C CA . ASN B 1 106 ? -5.91 -1.869 9.562 1 96.94 106 ASN B CA 1
ATOM 1989 C C . ASN B 1 106 ? -6.703 -2.557 8.453 1 96.94 106 ASN B C 1
ATOM 1991 O O . ASN B 1 106 ? -7.863 -2.916 8.641 1 96.94 106 ASN B O 1
ATOM 1995 N N . ILE B 1 107 ? -6.098 -2.754 7.324 1 98.25 107 ILE B N 1
ATOM 1996 C CA . ILE B 1 107 ? -6.766 -3.461 6.238 1 98.25 107 ILE B CA 1
ATOM 1997 C C . ILE B 1 107 ? -6.703 -4.969 6.484 1 98.25 107 ILE B C 1
ATOM 1999 O O . ILE B 1 107 ? -5.625 -5.523 6.691 1 98.25 107 ILE B O 1
ATOM 2003 N N . SER B 1 108 ? -7.785 -5.594 6.57 1 98.38 108 SER B N 1
ATOM 2004 C CA . SER B 1 108 ? -7.816 -7.043 6.754 1 98.38 108 SER B CA 1
ATOM 2005 C C . SER B 1 108 ? -7.895 -7.766 5.414 1 98.38 108 SER B C 1
ATOM 2007 O O . SER B 1 108 ? -8.773 -7.473 4.594 1 98.38 108 SER B O 1
ATOM 2009 N N . LEU B 1 109 ? -6.945 -8.672 5.211 1 98.62 109 LEU B N 1
ATOM 2010 C CA . LEU B 1 109 ? -6.902 -9.406 3.949 1 98.62 109 LEU B CA 1
ATOM 2011 C C . LEU B 1 109 ? -6.562 -10.875 4.184 1 98.62 109 LEU B C 1
ATOM 2013 O O . LEU B 1 109 ? -5.926 -11.508 3.336 1 98.62 109 LEU B O 1
ATOM 2017 N N . SER B 1 110 ? -6.883 -11.367 5.352 1 98.06 110 SER B N 1
ATOM 2018 C CA . SER B 1 110 ? -6.723 -12.805 5.582 1 98.06 110 SER B CA 1
ATOM 2019 C C . SER B 1 110 ? -7.621 -13.617 4.652 1 98.06 110 SER B C 1
ATOM 2021 O O . SER B 1 110 ? -8.578 -13.086 4.09 1 98.06 110 SER B O 1
ATOM 2023 N N . ALA B 1 111 ? -7.289 -14.93 4.512 1 98.31 111 ALA B N 1
ATOM 2024 C CA . ALA B 1 111 ? -8.086 -15.805 3.654 1 98.31 111 ALA B CA 1
ATOM 2025 C C . ALA B 1 111 ? -9.562 -15.773 4.066 1 98.31 111 ALA B C 1
ATOM 2027 O O . ALA B 1 111 ? -10.445 -15.711 3.217 1 98.31 111 ALA B O 1
ATOM 2028 N N . ASN B 1 112 ? -9.82 -15.836 5.348 1 97.94 112 ASN B N 1
ATOM 2029 C CA . ASN B 1 112 ? -11.188 -15.805 5.855 1 97.94 112 ASN B CA 1
ATOM 2030 C C . ASN B 1 112 ? -11.875 -14.484 5.535 1 97.94 112 ASN B C 1
ATOM 2032 O O . ASN B 1 112 ? -13.055 -14.461 5.172 1 97.94 112 ASN B O 1
ATOM 2036 N N . THR B 1 113 ? -11.172 -13.383 5.723 1 97.5 113 THR B N 1
ATOM 2037 C CA . THR B 1 113 ? -11.75 -12.07 5.445 1 97.5 113 THR B CA 1
ATOM 2038 C C . THR B 1 113 ? -12.102 -11.938 3.969 1 97.5 113 THR B C 1
ATOM 2040 O O . THR B 1 113 ? -13.18 -11.445 3.625 1 97.5 113 THR B O 1
ATOM 2043 N N . VAL B 1 114 ? -11.172 -12.32 3.061 1 98 114 VAL B N 1
ATOM 2044 C CA . VAL B 1 114 ? -11.414 -12.227 1.623 1 98 114 VAL B CA 1
ATOM 2045 C C . VAL B 1 114 ? -12.648 -13.047 1.25 1 98 114 VAL B C 1
ATOM 2047 O O . VAL B 1 114 ? -13.508 -12.586 0.497 1 98 114 VAL B O 1
ATOM 2050 N N . ALA B 1 115 ? -12.727 -14.273 1.807 1 97.31 115 ALA B N 1
ATOM 2051 C CA . ALA B 1 115 ? -13.891 -15.117 1.551 1 97.31 115 ALA B CA 1
ATOM 2052 C C . ALA B 1 115 ? -15.18 -14.422 1.986 1 97.31 115 ALA B C 1
ATOM 2054 O O . ALA B 1 115 ? -16.188 -14.453 1.271 1 97.31 115 ALA B O 1
ATOM 2055 N N . GLU B 1 116 ? -15.172 -13.852 3.166 1 95.81 116 GLU B N 1
ATOM 2056 C CA . GLU B 1 116 ? -16.328 -13.156 3.709 1 95.81 116 GLU B CA 1
ATOM 2057 C C . GLU B 1 116 ? -16.734 -11.977 2.83 1 95.81 116 GLU B C 1
ATOM 2059 O O . GLU B 1 116 ? -17.906 -11.766 2.547 1 95.81 116 GLU B O 1
ATOM 2064 N N . ARG B 1 117 ? -15.781 -11.172 2.42 1 94.25 117 ARG B N 1
ATOM 2065 C CA . ARG B 1 117 ? -16.062 -10.016 1.582 1 94.25 117 ARG B CA 1
ATOM 2066 C C . ARG B 1 117 ? -16.688 -10.43 0.26 1 94.25 117 ARG B C 1
ATOM 2068 O O . ARG B 1 117 ? -17.609 -9.773 -0.229 1 94.25 117 ARG B O 1
ATOM 2075 N N . ILE B 1 118 ? -16.172 -11.477 -0.284 1 94.31 118 ILE B N 1
ATOM 2076 C CA . ILE B 1 118 ? -16.688 -11.961 -1.561 1 94.31 118 ILE B CA 1
ATOM 2077 C C . ILE B 1 118 ? -18.109 -12.477 -1.382 1 94.31 118 ILE B C 1
ATOM 2079 O O . ILE B 1 118 ? -18.969 -12.227 -2.223 1 94.31 118 ILE B O 1
ATOM 2083 N N . SER B 1 119 ? -18.344 -13.211 -0.325 1 92.75 119 SER B N 1
ATOM 2084 C CA . SER B 1 119 ? -19.688 -13.672 -0.029 1 92.75 119 SER B CA 1
ATOM 2085 C C . SER B 1 119 ? -20.656 -12.508 0.123 1 92.75 119 SER B C 1
ATOM 2087 O O . SER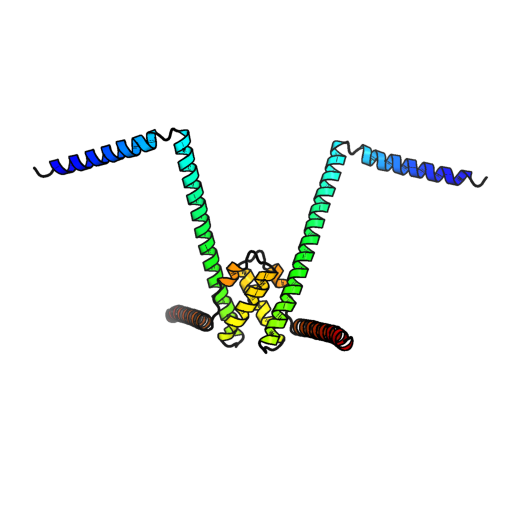 B 1 119 ? -21.797 -12.555 -0.37 1 92.75 119 SER B O 1
ATOM 2089 N N . ASP B 1 120 ? -20.219 -11.492 0.835 1 87.44 120 ASP B N 1
ATOM 2090 C CA . ASP B 1 120 ? -21.031 -10.289 1.026 1 87.44 120 ASP B CA 1
ATOM 2091 C C . ASP B 1 120 ? -21.344 -9.625 -0.312 1 87.44 120 ASP B C 1
ATOM 2093 O O . ASP B 1 120 ? -22.469 -9.148 -0.519 1 87.44 120 ASP B O 1
ATOM 2097 N N . LEU B 1 121 ? -20.391 -9.531 -1.211 1 86 121 LEU B N 1
ATOM 2098 C CA . LEU B 1 121 ? -20.562 -8.898 -2.514 1 86 121 LEU B CA 1
ATOM 2099 C C . LEU B 1 121 ? -21.5 -9.711 -3.398 1 86 121 LEU B C 1
ATOM 2101 O O . LEU B 1 121 ? -22.312 -9.156 -4.129 1 86 121 LEU B O 1
ATOM 2105 N N . SER B 1 122 ? -21.344 -10.984 -3.361 1 83.94 122 SER B N 1
ATOM 2106 C CA . SER B 1 122 ? -22.203 -11.867 -4.148 1 83.94 122 SER B CA 1
ATOM 2107 C C . SER B 1 122 ? -23.641 -11.812 -3.666 1 83.94 122 SER B C 1
ATOM 2109 O O . SER B 1 122 ? -24.578 -11.82 -4.473 1 83.94 122 SER B O 1
ATOM 2111 N N . GLY B 1 123 ? -23.734 -11.766 -2.375 1 78.38 123 GLY B N 1
ATOM 2112 C CA . GLY B 1 123 ? -25.078 -11.641 -1.814 1 78.38 123 GLY B CA 1
ATOM 2113 C C . GLY B 1 123 ? -25.75 -10.336 -2.174 1 78.38 123 GLY B C 1
ATOM 2114 O O . GLY B 1 123 ? -26.953 -10.305 -2.445 1 78.38 123 GLY B O 1
ATOM 2115 N N . ASN B 1 124 ? -24.922 -9.352 -2.162 1 74.56 124 ASN B N 1
ATOM 2116 C CA . ASN B 1 124 ? -25.453 -8.039 -2.531 1 74.56 124 ASN B CA 1
ATOM 2117 C C . ASN B 1 124 ? -25.875 -8 -3.996 1 74.56 124 ASN B C 1
ATOM 2119 O O . ASN B 1 124 ? -26.922 -7.445 -4.328 1 74.56 124 ASN B O 1
ATOM 2123 N N . ILE B 1 125 ? -25.094 -8.539 -4.855 1 69.06 125 ILE B N 1
ATOM 2124 C CA . ILE B 1 125 ? -25.406 -8.586 -6.281 1 69.06 125 ILE B CA 1
ATOM 2125 C C . ILE B 1 125 ? -26.688 -9.391 -6.5 1 69.06 125 ILE B C 1
ATOM 2127 O O . ILE B 1 125 ? -27.547 -9 -7.281 1 69.06 125 ILE B O 1
ATOM 2131 N N . TYR B 1 126 ? -26.781 -10.461 -5.797 1 65.94 126 TYR B N 1
ATOM 2132 C CA . TYR B 1 126 ? -28 -11.273 -5.902 1 65.94 126 TYR B CA 1
ATOM 2133 C C . TYR B 1 126 ? -29.219 -10.5 -5.406 1 65.94 126 TYR B C 1
ATOM 2135 O O . TYR B 1 126 ? -30.281 -10.562 -6.016 1 65.94 126 TYR B O 1
ATOM 2143 N N . ASP B 1 127 ? -28.938 -9.852 -4.328 1 67.81 127 ASP B N 1
ATOM 2144 C CA . ASP B 1 127 ? -30.031 -9.047 -3.805 1 67.81 127 ASP B CA 1
ATOM 2145 C C . ASP B 1 127 ? -30.422 -7.949 -4.789 1 67.81 127 ASP B C 1
ATOM 2147 O O . ASP B 1 127 ? -31.609 -7.688 -4.996 1 67.81 127 ASP B O 1
ATOM 2151 N N . GLN B 1 128 ? -29.391 -7.418 -5.379 1 66.62 128 GLN B N 1
ATOM 2152 C CA . GLN B 1 128 ? -29.656 -6.383 -6.371 1 66.62 128 GLN B CA 1
ATOM 2153 C C . GLN B 1 128 ? -30.344 -6.965 -7.605 1 66.62 128 GLN B C 1
ATOM 2155 O O . GLN B 1 128 ? -31.281 -6.363 -8.148 1 66.62 128 GLN B O 1
ATOM 2160 N N . LEU B 1 129 ? -29.906 -8.078 -8.047 1 64.75 129 LEU B N 1
ATOM 2161 C CA . LEU B 1 129 ? -30.531 -8.75 -9.18 1 64.75 129 LEU B CA 1
ATOM 2162 C C . LEU B 1 129 ? -31.953 -9.164 -8.852 1 64.75 129 LEU B C 1
ATOM 2164 O O . LEU B 1 129 ? -32.844 -9.008 -9.688 1 64.75 129 LEU B O 1
ATOM 2168 N N . ARG B 1 130 ? -32.125 -9.641 -7.684 1 68.25 130 ARG B N 1
ATOM 2169 C CA . ARG B 1 130 ? -33.469 -10 -7.242 1 68.25 130 ARG B CA 1
ATOM 2170 C C . ARG B 1 130 ? -34.375 -8.766 -7.203 1 68.25 130 ARG B C 1
ATOM 2172 O O . ARG B 1 130 ? -35.531 -8.836 -7.613 1 68.25 130 ARG B O 1
ATOM 2179 N N . GLU B 1 131 ? -33.844 -7.707 -6.73 1 66.88 131 GLU B N 1
ATOM 2180 C CA . GLU B 1 131 ? -34.625 -6.477 -6.664 1 66.88 131 GLU B CA 1
ATOM 2181 C C . GLU B 1 131 ? -34.938 -5.957 -8.062 1 66.88 131 GLU B C 1
ATOM 2183 O O . GLU B 1 131 ? -36.062 -5.477 -8.305 1 66.88 131 GLU B O 1
ATOM 2188 N N . LYS B 1 132 ? -34 -6.016 -8.953 1 65.25 132 LYS B N 1
ATOM 2189 C CA . LYS B 1 132 ? -34.219 -5.594 -10.336 1 65.25 132 LYS B CA 1
ATOM 2190 C C . LYS B 1 132 ? -35.156 -6.539 -11.055 1 65.25 132 LYS B C 1
ATOM 2192 O O . LYS B 1 132 ? -35.969 -6.102 -11.875 1 65.25 132 LYS B O 1
ATOM 2197 N N . ALA B 1 133 ? -35.094 -7.816 -10.828 1 69.19 133 ALA B N 1
ATOM 2198 C CA . ALA B 1 133 ? -35.969 -8.805 -11.414 1 69.19 133 ALA B CA 1
ATOM 2199 C C . ALA B 1 133 ? -37.438 -8.547 -11 1 69.19 133 ALA B C 1
ATOM 2201 O O . ALA B 1 133 ? -38.344 -8.719 -11.797 1 69.19 133 ALA B O 1
ATOM 2202 N N . LYS B 1 134 ? -37.562 -8.133 -9.758 1 69.19 134 LYS B N 1
ATOM 2203 C CA . LYS B 1 134 ? -38.906 -7.777 -9.281 1 69.19 134 LYS B CA 1
ATOM 2204 C C . LYS B 1 134 ? -39.5 -6.621 -10.086 1 69.19 134 LYS B C 1
ATOM 2206 O O . LYS B 1 134 ? -40.688 -6.562 -10.305 1 69.19 134 LYS B O 1
ATOM 2211 N N . LEU B 1 135 ? -38.625 -5.734 -10.539 1 65.38 135 LEU B N 1
ATOM 2212 C CA . LEU B 1 135 ? -39.062 -4.586 -11.32 1 65.38 135 LEU B CA 1
ATOM 2213 C C . LEU B 1 135 ? -39.438 -5.012 -12.734 1 65.38 135 LEU B C 1
ATOM 2215 O O . LEU B 1 135 ? -40.344 -4.414 -13.336 1 65.38 135 LEU B O 1
ATOM 2219 N N . PHE B 1 136 ? -38.719 -5.977 -13.242 1 67 136 PHE B N 1
ATOM 2220 C CA . PHE B 1 136 ? -39.062 -6.484 -14.57 1 67 136 PHE B CA 1
ATOM 2221 C C . PHE B 1 136 ? -40.375 -7.246 -14.539 1 67 136 PHE B C 1
ATOM 2223 O O . PHE B 1 136 ? -41.156 -7.191 -15.492 1 67 136 PHE B O 1
ATOM 2230 N N . CYS B 1 137 ? -40.625 -7.93 -13.523 1 59.88 137 CYS B N 1
ATOM 2231 C CA . CYS B 1 137 ? -41.875 -8.695 -13.461 1 59.88 137 CYS B CA 1
ATOM 2232 C C . CYS B 1 137 ? -43.094 -7.773 -13.312 1 59.88 137 CYS B C 1
ATOM 2234 O O . CYS B 1 137 ? -44.219 -8.195 -13.531 1 59.88 137 CYS B O 1
ATOM 2236 N N . ALA B 1 138 ? -42.75 -6.582 -12.883 1 60.59 138 ALA B N 1
ATOM 2237 C CA . ALA B 1 138 ? -43.875 -5.668 -12.703 1 60.59 138 ALA B CA 1
ATOM 2238 C C . ALA B 1 138 ? -44.312 -5.082 -14.039 1 60.59 138 ALA B C 1
ATOM 2240 O O . ALA B 1 138 ? -45.375 -4.453 -14.125 1 60.59 138 ALA B O 1
ATOM 2241 N N . TYR B 1 139 ? -43.469 -5.301 -14.992 1 51.12 139 TYR B N 1
ATOM 2242 C CA . TYR B 1 139 ? -44.031 -4.871 -16.281 1 51.12 139 TYR B CA 1
ATOM 2243 C C . TYR B 1 139 ? -44.75 -6.02 -16.969 1 51.12 139 TYR B C 1
ATOM 2245 O O . TYR B 1 139 ? -44.312 -7.172 -16.891 1 51.12 139 TYR B O 1
#

Solvent-accessible surface area (backbone atoms only — not comparable to full-atom values): 14374 Å² total; per-residue (Å²): 128,80,75,62,66,61,56,55,55,53,51,51,49,48,46,47,49,48,46,57,49,38,50,61,49,57,67,38,46,76,66,52,46,50,49,49,50,52,49,50,49,52,50,50,49,50,50,51,51,50,50,52,47,50,50,53,51,52,50,25,13,52,51,28,27,45,53,45,36,51,50,39,55,75,70,70,45,63,49,60,51,32,44,58,46,48,52,45,44,41,54,34,26,53,52,59,38,51,93,51,27,65,55,54,66,58,38,59,31,41,39,68,48,28,51,50,45,49,52,53,50,52,50,48,50,47,50,48,49,51,54,51,49,55,57,54,67,71,98,129,78,75,65,65,61,56,54,56,52,50,50,49,49,46,46,49,48,46,56,48,38,49,60,50,55,67,40,43,76,66,51,47,50,49,49,50,51,49,50,50,51,49,50,49,51,50,50,50,50,50,53,49,50,51,51,51,50,51,24,14,53,51,29,28,46,54,47,35,51,50,38,53,74,69,70,47,63,50,60,51,33,44,58,48,48,53,45,43,38,54,35,26,52,52,59,39,52,95,49,28,65,54,54,67,60,36,59,30,43,38,66,50,27,51,50,44,50,52,52,51,52,51,47,50,48,49,48,49,52,54,51,49,54,57,56,68,71,98

Secondary structure (DSSP, 8-state):
-TTSHHHHHHHHHHHHIIIIIHHHHHHS-HHHHHHHHHHHHHHHHHHHHHHHHHHHHHHHHHHHHHHHHHHHHHTT--TTHHHHHHHHHHHHHHHH-GGGHHHHHT----HHHHHHHHHHHHHHHHHHHHHHHHHHHT-/-TTHHHHHHHHHHHHHIIIIIHHHHHHS-HHHHHHHHHHHHHHHHHHHHHHHHHHHHHHHHHHHHHHHHHHHHHTT--TTHHHHHHHHHHHHHHHH-GGGHHHHHT----HHHHHHHHHHHHHHHHHHHHHHHHHHHT-

pLDDT: mean 77.98, std 19.25, range [30.33, 98.75]

Radius of gyration: 34.99 Å; Cα contacts (8 Å, |Δi|>4): 205; chains: 2; bounding box: 100×70×89 Å